Protein AF-A0A662JS48-F1 (afdb_monomer)

Foldseek 3Di:
DVVVVVQVLCVLLVHDDPDDDDLVVCVVVVLLVVLVVLLCPFPQWDDDLQWIWGQCVVVVDDDPLRTHTQADNVRHGDPLSSVLSVVLVVVVVDPAAEDEEEPVCVSSLVRSQVSCVRSPNPDRYDYDYAYDEAEVPDRQDPVVVRHDDSVNQLVVLLVVLLVVLCVVQVVPDDSVVSSVVSSLLSSQLVLLQRQLDWRHDYGHDDSCQSNDCVHLYRNVLLVLLLVLLVVCVVPPAPADADLVLVDDPLSVVLVVLLVCLVVLVVVCVVVVRLSSLSVSSNVNSVSSVVCVVPPPQVPHPDDRNNNSVNNSSVSSSVSSCVSCVVSSHHRDNHD

pLDDT: mean 92.93, std 8.17, range [47.28, 98.75]

Structure (mmCIF, N/CA/C/O backbone):
data_AF-A0A662JS48-F1
#
_entry.id   AF-A0A662JS48-F1
#
loop_
_atom_site.group_PDB
_atom_site.id
_atom_site.type_symbol
_atom_site.label_atom_id
_atom_site.label_alt_id
_atom_site.label_comp_id
_atom_site.label_asym_id
_atom_site.label_entity_id
_atom_site.label_seq_id
_atom_site.pdbx_PDB_ins_code
_atom_site.Cartn_x
_atom_site.Cartn_y
_atom_site.Cartn_z
_atom_site.occupancy
_atom_site.B_iso_or_equiv
_atom_site.auth_seq_id
_atom_site.auth_comp_id
_atom_site.auth_asym_id
_atom_site.auth_atom_id
_atom_site.pdbx_PDB_model_num
ATOM 1 N N . PRO A 1 1 ? -9.901 25.116 8.067 1.00 74.81 1 PRO A N 1
ATOM 2 C CA . PRO A 1 1 ? -8.433 25.320 7.977 1.00 74.81 1 PRO A CA 1
ATOM 3 C C . PRO A 1 1 ? -7.621 24.019 8.128 1.00 74.81 1 PRO A C 1
ATOM 5 O O . PRO A 1 1 ? -7.036 23.588 7.146 1.00 74.81 1 PRO A O 1
ATOM 8 N N . ALA A 1 2 ? -7.647 23.341 9.288 1.00 87.88 2 ALA A N 1
ATOM 9 C CA . ALA A 1 2 ? -6.795 22.163 9.541 1.00 87.88 2 ALA A CA 1
ATOM 10 C C . ALA A 1 2 ? -7.049 20.977 8.587 1.00 87.88 2 ALA A C 1
ATOM 12 O O . ALA A 1 2 ? -6.124 20.478 7.958 1.00 87.88 2 ALA A O 1
ATOM 13 N N . LEU A 1 3 ? -8.313 20.571 8.408 1.00 90.19 3 LEU A N 1
ATOM 14 C CA . LEU A 1 3 ? -8.665 19.476 7.492 1.00 90.19 3 LEU A CA 1
ATOM 15 C C . LEU A 1 3 ? -8.266 19.767 6.035 1.00 90.19 3 LEU A C 1
ATOM 17 O O . LEU A 1 3 ? -7.923 18.853 5.295 1.00 90.19 3 LEU A O 1
ATOM 21 N N . GLN A 1 4 ? -8.322 21.032 5.617 1.00 92.75 4 GLN A N 1
ATOM 22 C CA . GLN A 1 4 ? -7.940 21.426 4.263 1.00 92.75 4 GLN A CA 1
ATOM 23 C C . GLN A 1 4 ? -6.431 21.271 4.043 1.00 92.75 4 GLN A C 1
ATOM 25 O O . GLN A 1 4 ? -6.047 20.721 3.018 1.00 92.75 4 GLN A O 1
ATOM 30 N N . GLY A 1 5 ? -5.609 21.665 5.023 1.00 93.06 5 GLY A N 1
ATOM 31 C CA . GLY A 1 5 ? -4.163 21.425 4.989 1.00 93.06 5 GLY A CA 1
ATOM 32 C C . GLY A 1 5 ? -3.833 19.933 4.924 1.00 93.06 5 GLY A C 1
ATOM 33 O O . GLY A 1 5 ? -3.133 19.505 4.020 1.00 93.06 5 GLY A O 1
ATOM 34 N N . ILE A 1 6 ? -4.456 19.114 5.783 1.00 92.50 6 ILE A N 1
ATOM 35 C CA . ILE A 1 6 ? -4.273 17.649 5.765 1.00 92.50 6 ILE A CA 1
ATOM 36 C C . ILE A 1 6 ? -4.597 17.059 4.384 1.00 92.50 6 ILE A C 1
ATOM 38 O O . ILE A 1 6 ? -3.850 16.231 3.871 1.00 92.50 6 ILE A O 1
ATOM 42 N N . LYS A 1 7 ? -5.703 17.484 3.760 1.00 94.75 7 LYS A N 1
ATOM 43 C CA . LYS A 1 7 ? -6.072 17.030 2.411 1.00 94.75 7 LYS A CA 1
ATOM 44 C C . LYS A 1 7 ? -5.035 17.414 1.360 1.00 94.75 7 LYS A C 1
ATOM 46 O O . LYS A 1 7 ? -4.805 16.625 0.454 1.00 94.75 7 LYS A O 1
ATOM 51 N N . GLN A 1 8 ? -4.451 18.605 1.468 1.00 94.19 8 GLN A N 1
ATOM 52 C CA . GLN A 1 8 ? -3.428 19.072 0.541 1.00 94.19 8 GLN A CA 1
ATOM 53 C C . GLN A 1 8 ? -2.171 18.201 0.637 1.00 94.19 8 GLN A C 1
ATOM 55 O O . GLN A 1 8 ? -1.775 17.629 -0.373 1.00 94.19 8 GLN A O 1
ATOM 60 N N . SER A 1 9 ? -1.630 18.001 1.843 1.00 93.00 9 SER A N 1
ATOM 61 C CA . SER A 1 9 ? -0.453 17.147 2.066 1.00 93.00 9 SE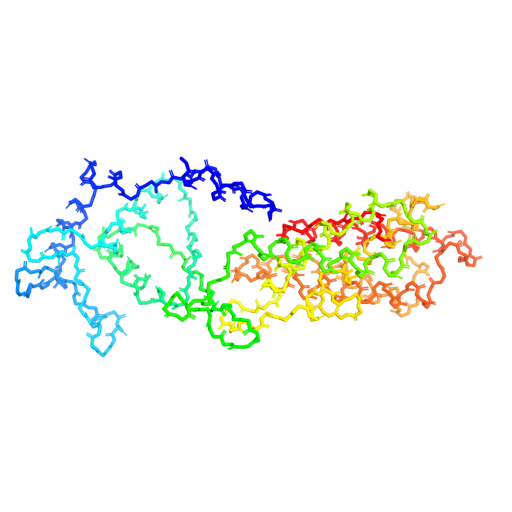R A CA 1
ATOM 62 C C . SER A 1 9 ? -0.679 15.705 1.597 1.00 93.00 9 SER A C 1
ATOM 64 O O . SER A 1 9 ? 0.191 15.087 0.991 1.00 93.00 9 SER A O 1
ATOM 66 N N . LEU A 1 10 ? -1.872 15.152 1.844 1.00 94.50 10 LEU A N 1
ATOM 67 C CA . LEU A 1 10 ? -2.224 13.793 1.420 1.00 94.50 10 LEU A CA 1
ATOM 68 C C . LEU A 1 10 ? -2.375 13.675 -0.102 1.00 94.50 10 LEU A C 1
ATOM 70 O O . LEU A 1 10 ? -1.938 12.679 -0.676 1.00 94.50 10 LEU A O 1
ATOM 74 N N . ALA A 1 11 ? -2.924 14.696 -0.764 1.00 94.50 11 ALA A N 1
ATOM 75 C CA . ALA A 1 11 ? -3.038 14.729 -2.219 1.00 94.50 11 ALA A CA 1
ATOM 76 C C . ALA A 1 11 ? -1.668 14.754 -2.915 1.00 94.50 11 ALA A C 1
ATOM 78 O O . ALA A 1 11 ? -1.531 14.182 -3.993 1.00 94.50 11 ALA A O 1
ATOM 79 N N . GLU A 1 12 ? -0.637 15.347 -2.302 1.00 92.38 12 GLU A N 1
ATOM 80 C CA . GLU A 1 12 ? 0.731 15.271 -2.839 1.00 92.38 12 GLU A CA 1
ATOM 81 C C . GLU A 1 12 ? 1.268 13.838 -2.891 1.00 92.38 12 GLU A C 1
ATOM 83 O O . GLU A 1 12 ? 2.065 13.507 -3.765 1.00 92.38 12 GLU A O 1
ATOM 88 N N . LEU A 1 13 ? 0.792 12.969 -1.999 1.00 93.38 13 LEU A N 1
ATOM 89 C CA . LEU A 1 13 ? 1.128 11.549 -1.964 1.00 93.38 13 LEU A CA 1
ATOM 90 C C . LEU A 1 13 ? 0.089 10.670 -2.669 1.00 93.38 13 LEU A C 1
ATOM 92 O O . LEU A 1 13 ? 0.079 9.466 -2.419 1.00 93.38 13 LEU A O 1
ATOM 96 N N . ASP A 1 14 ? -0.774 11.236 -3.519 1.00 92.94 14 ASP A N 1
ATOM 97 C CA . ASP A 1 14 ? -1.828 10.503 -4.241 1.00 92.94 14 ASP A CA 1
ATOM 98 C C . ASP A 1 14 ? -2.805 9.782 -3.286 1.00 92.94 14 ASP A C 1
ATOM 100 O O . ASP A 1 14 ? -3.206 8.634 -3.483 1.00 92.94 14 ASP A O 1
ATOM 104 N N . ILE A 1 15 ? -3.144 10.437 -2.167 1.00 94.56 15 ILE A N 1
ATOM 105 C CA . ILE A 1 15 ? -4.114 9.947 -1.182 1.00 94.56 15 ILE A CA 1
ATOM 106 C C . ILE A 1 15 ? -5.336 10.863 -1.186 1.00 94.56 15 ILE A C 1
ATOM 108 O O . ILE A 1 15 ? -5.282 12.021 -0.767 1.00 94.56 15 ILE A O 1
ATOM 112 N N . HIS A 1 16 ? -6.474 10.300 -1.587 1.00 94.62 16 HIS A N 1
ATOM 113 C CA . HIS A 1 16 ? -7.747 11.003 -1.678 1.00 94.62 16 HIS A CA 1
ATOM 114 C C . HIS A 1 16 ? -8.815 10.306 -0.835 1.00 94.62 16 HIS A C 1
ATOM 116 O O . HIS A 1 16 ? -8.884 9.081 -0.774 1.00 94.62 16 HIS A O 1
ATOM 122 N N . PHE A 1 17 ? -9.649 11.104 -0.170 1.00 94.88 17 PHE A N 1
ATOM 123 C CA . PHE A 1 17 ? -10.744 10.623 0.669 1.00 94.88 17 PHE A CA 1
ATOM 124 C C . PHE A 1 17 ? -12.069 11.154 0.138 1.00 94.88 17 PHE A C 1
ATOM 126 O O . PHE A 1 17 ? -12.241 12.372 0.031 1.00 94.88 17 PHE A O 1
ATOM 133 N N . ASP A 1 18 ? -13.027 10.258 -0.083 1.00 94.38 18 ASP A N 1
ATOM 134 C CA . ASP A 1 18 ? -14.378 10.624 -0.522 1.00 94.38 18 ASP A CA 1
ATOM 135 C C . ASP A 1 18 ? -15.185 11.290 0.595 1.00 94.38 18 ASP A C 1
ATOM 137 O O . ASP A 1 18 ? -15.994 12.190 0.362 1.00 94.38 18 ASP A O 1
ATOM 141 N N . ARG A 1 19 ? -14.972 10.853 1.844 1.00 92.94 19 ARG A N 1
ATOM 142 C CA . ARG A 1 19 ? -15.784 11.281 2.983 1.00 92.94 19 ARG A CA 1
ATOM 143 C C . ARG A 1 19 ? -14.982 11.390 4.271 1.00 92.94 19 ARG A C 1
ATOM 145 O O . ARG A 1 19 ? -14.213 10.505 4.625 1.00 92.94 19 ARG A O 1
ATOM 152 N N . PHE A 1 20 ? -15.262 12.456 5.018 1.00 92.88 20 PHE A N 1
ATOM 153 C CA . PHE A 1 20 ? -14.806 12.647 6.392 1.00 92.88 20 PHE A CA 1
ATOM 154 C C . PHE A 1 20 ? -16.023 12.599 7.306 1.00 92.88 20 PHE A C 1
ATOM 156 O O . PHE A 1 20 ? -16.936 13.413 7.164 1.00 92.88 20 PHE A O 1
ATOM 163 N N . VAL A 1 21 ? -16.052 11.627 8.215 1.00 93.19 21 VAL A N 1
ATOM 164 C CA . VAL A 1 21 ? -17.166 11.422 9.146 1.00 93.19 21 VAL A CA 1
ATOM 165 C C . VAL A 1 21 ? -16.702 11.839 10.540 1.00 93.19 21 VAL A C 1
ATOM 167 O O . VAL A 1 21 ? -15.871 11.149 11.126 1.00 93.19 21 VAL A O 1
ATOM 170 N N . PRO A 1 22 ? -17.169 12.981 11.069 1.00 92.50 22 PRO A N 1
ATOM 171 C CA . PRO A 1 22 ? -16.734 13.444 12.374 1.00 92.50 22 PRO A CA 1
ATOM 172 C C . PRO A 1 22 ? -17.406 12.630 13.478 1.00 92.50 22 PRO A C 1
ATOM 174 O O . PRO A 1 22 ? -18.624 12.488 13.508 1.00 92.50 22 PRO A O 1
ATOM 177 N N . GLU A 1 23 ? -16.619 12.200 14.456 1.00 91.00 23 GLU A N 1
ATOM 178 C CA . GLU A 1 23 ? -17.090 11.475 15.642 1.00 91.00 23 GLU A CA 1
ATOM 179 C C . GLU A 1 23 ? -18.230 12.206 16.378 1.00 91.00 23 GLU A C 1
ATOM 181 O O . GLU A 1 23 ? -19.194 11.595 16.838 1.00 91.00 23 GLU A O 1
ATOM 186 N N . SER A 1 24 ? -18.169 13.545 16.413 1.00 92.75 24 SER A N 1
ATOM 187 C CA . SER A 1 24 ? -19.198 14.397 17.028 1.00 92.75 24 SER A CA 1
ATOM 188 C C . SER A 1 24 ? -20.600 14.218 16.434 1.00 92.75 24 SER A C 1
ATOM 190 O O . SER A 1 24 ? -21.580 14.536 17.106 1.00 92.75 24 SER A O 1
ATOM 192 N N . GLN A 1 25 ? -20.718 13.701 15.206 1.00 95.19 25 GLN A N 1
ATOM 193 C CA . GLN A 1 25 ? -22.004 13.387 14.588 1.00 95.19 25 GLN A CA 1
ATOM 194 C C . GLN A 1 25 ? -22.781 12.366 15.429 1.00 95.19 25 GLN A C 1
ATOM 196 O O . GLN A 1 25 ? -23.940 12.611 15.748 1.00 95.19 25 GLN A O 1
ATOM 201 N N . PHE A 1 26 ? -22.121 11.283 15.853 1.00 96.06 26 PHE A N 1
ATOM 202 C CA . PHE A 1 26 ? -22.755 10.173 16.577 1.00 96.06 26 PHE A CA 1
ATOM 203 C C . PHE A 1 26 ? -23.142 10.534 18.013 1.00 96.06 26 PHE A C 1
ATOM 205 O O . PHE A 1 26 ? -24.036 9.929 18.608 1.00 96.06 26 PHE A O 1
ATOM 212 N N . VAL A 1 27 ? -22.458 11.528 18.582 1.00 94.12 27 VAL A N 1
ATOM 213 C CA . VAL A 1 27 ? -22.824 12.108 19.877 1.00 94.12 27 VAL A CA 1
ATOM 214 C C . VAL A 1 27 ? -24.071 12.982 19.717 1.00 94.12 27 VAL A C 1
ATOM 216 O O . VAL A 1 27 ? -25.019 12.848 20.482 1.00 94.12 27 VAL A O 1
ATOM 219 N N . LYS A 1 28 ? -24.105 13.851 18.698 1.00 94.94 28 LYS A N 1
ATOM 220 C CA . LYS A 1 28 ? -25.230 14.772 18.456 1.00 94.94 28 LYS A CA 1
ATOM 221 C C . LYS A 1 28 ? -26.523 14.050 18.079 1.00 94.94 28 LYS A C 1
ATOM 223 O O . LYS A 1 28 ? -27.591 14.460 18.523 1.00 94.94 28 LYS A O 1
ATOM 228 N N . ASP A 1 29 ? -26.433 12.993 17.274 1.00 96.31 29 ASP A N 1
ATOM 229 C CA . ASP A 1 29 ? -27.597 12.215 16.829 1.00 96.31 29 ASP A CA 1
ATOM 230 C C . ASP A 1 29 ? -28.027 11.113 17.819 1.00 96.31 29 ASP A C 1
ATOM 232 O O . ASP A 1 29 ? -28.975 10.369 17.550 1.00 96.31 29 ASP A O 1
ATOM 236 N N . LYS A 1 30 ? -27.354 11.028 18.977 1.00 96.31 30 LYS A N 1
ATOM 237 C CA . LYS A 1 30 ? -27.592 10.049 20.049 1.00 96.31 30 LYS A CA 1
ATOM 238 C C . LYS A 1 30 ? -27.392 8.587 19.633 1.00 96.31 30 LYS A C 1
ATOM 240 O O . LYS A 1 30 ? -27.859 7.677 20.320 1.00 96.31 30 LYS A O 1
ATOM 245 N N . SER A 1 31 ? -26.688 8.315 18.533 1.00 97.12 31 SER A N 1
ATOM 246 C CA . SER A 1 31 ? -26.327 6.943 18.151 1.00 97.12 31 SER A CA 1
ATOM 247 C C . SER A 1 31 ? -25.455 6.277 19.212 1.00 97.12 31 SER A C 1
ATOM 249 O O . SER A 1 31 ? -25.626 5.091 19.488 1.00 97.12 31 SER A O 1
ATOM 251 N N . VAL A 1 32 ? -24.562 7.038 19.851 1.00 96.88 32 VAL A N 1
ATOM 252 C CA . VAL A 1 32 ? -23.714 6.518 20.934 1.00 96.88 32 VAL A CA 1
ATOM 253 C C . VAL A 1 32 ? -24.548 6.154 22.164 1.00 96.88 32 VAL A C 1
ATOM 255 O O . VAL A 1 32 ? -24.303 5.114 22.768 1.00 96.88 32 VAL A O 1
ATOM 258 N N . ASP A 1 33 ? -25.582 6.929 22.495 1.00 96.38 33 ASP A N 1
ATOM 259 C CA . ASP A 1 33 ? -26.470 6.622 23.626 1.00 96.38 33 ASP A CA 1
ATOM 260 C C . ASP A 1 33 ? -27.187 5.281 23.412 1.00 96.38 33 ASP A C 1
ATOM 262 O O . ASP A 1 33 ? -27.280 4.460 24.322 1.00 96.38 33 ASP A O 1
ATOM 266 N N . LYS A 1 34 ? -27.625 5.003 22.177 1.00 96.81 34 LYS A N 1
ATOM 267 C CA . LYS A 1 34 ? -28.224 3.706 21.818 1.00 96.81 34 LYS A CA 1
ATOM 268 C C . LYS A 1 34 ? -27.241 2.551 21.996 1.00 96.81 34 LYS A C 1
ATOM 270 O O . LYS A 1 34 ? -27.645 1.490 22.462 1.00 96.81 34 LYS A O 1
ATOM 275 N N . VAL A 1 35 ? -25.966 2.756 21.655 1.00 97.62 35 VAL A N 1
ATOM 276 C CA . VAL A 1 35 ? -24.903 1.769 21.898 1.00 97.62 35 VAL A CA 1
ATOM 277 C C . VAL A 1 35 ? -24.722 1.527 23.394 1.00 97.62 35 VAL A C 1
ATOM 279 O O . VAL A 1 35 ? -24.676 0.376 23.813 1.00 97.62 35 VAL A O 1
ATOM 282 N N . VAL A 1 36 ? -24.667 2.586 24.205 1.00 97.56 36 VAL A N 1
ATOM 283 C CA . VAL A 1 36 ? -24.547 2.480 25.668 1.00 97.56 36 VAL A CA 1
ATOM 284 C C . VAL A 1 36 ? -25.703 1.667 26.252 1.00 97.56 36 VAL A C 1
ATOM 286 O O . VAL A 1 36 ? -25.468 0.736 27.019 1.00 97.56 36 VAL A O 1
ATOM 289 N N . GLU A 1 37 ? -26.944 1.973 25.870 1.00 97.56 37 GLU A N 1
ATOM 290 C CA . GLU A 1 37 ? -28.123 1.253 26.364 1.00 97.56 37 GLU A CA 1
ATOM 291 C C . GLU A 1 37 ? -28.196 -0.195 25.868 1.00 97.56 37 GLU A C 1
ATOM 293 O O . GLU A 1 37 ? -28.660 -1.068 26.599 1.00 97.56 37 GLU A O 1
ATOM 298 N N . ALA A 1 38 ? -27.727 -0.477 24.651 1.00 97.81 38 ALA A N 1
ATOM 299 C CA . ALA A 1 38 ? -27.623 -1.844 24.148 1.00 97.81 38 ALA A CA 1
ATOM 300 C C . ALA A 1 38 ? -26.564 -2.643 24.920 1.00 97.81 38 ALA A C 1
ATOM 302 O O . ALA A 1 38 ? -26.843 -3.753 25.367 1.00 97.81 38 ALA A O 1
ATOM 303 N N . LEU A 1 39 ? -25.383 -2.056 25.144 1.00 97.62 39 LEU A N 1
ATOM 304 C CA . LEU A 1 39 ? -24.308 -2.692 25.899 1.00 97.62 39 LEU A CA 1
ATOM 305 C C . LEU A 1 39 ? -24.734 -2.986 27.335 1.00 97.62 39 LEU A C 1
ATOM 307 O O . LEU A 1 39 ? -24.544 -4.114 27.770 1.00 97.62 39 LEU A O 1
ATOM 311 N N . LYS A 1 40 ? -25.400 -2.048 28.027 1.00 97.06 40 LYS A N 1
ATOM 312 C CA . LYS A 1 40 ? -25.889 -2.244 29.407 1.00 97.06 40 LYS A CA 1
ATOM 313 C C . LYS A 1 40 ? -26.812 -3.452 29.593 1.00 97.06 40 LYS A C 1
ATOM 315 O O . LYS A 1 40 ? -26.946 -3.937 30.711 1.00 97.06 40 LYS A O 1
ATOM 320 N N . LYS A 1 41 ? -27.481 -3.904 28.529 1.00 97.31 41 LYS A N 1
ATOM 321 C CA . LYS A 1 41 ? -28.399 -5.055 28.556 1.00 97.31 41 LYS A CA 1
ATOM 322 C C . LYS A 1 41 ? -27.688 -6.396 28.386 1.00 97.31 41 LYS A C 1
ATOM 324 O O . LYS A 1 41 ? -28.333 -7.434 28.485 1.00 97.31 41 LYS A O 1
ATOM 329 N N . THR A 1 42 ? -26.391 -6.388 28.095 1.00 96.88 42 THR A N 1
ATOM 330 C CA . THR A 1 42 ? -25.601 -7.609 27.927 1.00 96.88 42 THR A CA 1
ATOM 331 C C . THR A 1 42 ? -25.263 -8.213 29.289 1.00 96.88 42 THR A C 1
ATOM 333 O O . THR A 1 42 ? -24.998 -7.489 30.250 1.00 96.88 42 THR A O 1
ATOM 336 N N . GLU A 1 43 ? -25.204 -9.542 29.366 1.00 96.69 43 GLU A N 1
ATOM 337 C CA . GLU A 1 43 ? -24.837 -10.269 30.593 1.00 96.69 43 GLU A CA 1
ATOM 338 C C . GLU A 1 43 ? -23.396 -10.000 31.063 1.00 96.69 43 GLU A C 1
ATOM 340 O O . GLU A 1 43 ? -23.058 -10.228 32.220 1.00 96.69 43 GLU A O 1
ATOM 345 N N . TYR A 1 44 ? -22.553 -9.464 30.177 1.00 97.00 44 TYR A N 1
ATOM 346 C CA . TYR A 1 44 ? -21.150 -9.142 30.442 1.00 97.00 44 TYR A CA 1
ATOM 347 C C . TYR A 1 44 ? -20.951 -7.749 31.046 1.00 97.00 44 TYR A C 1
ATOM 349 O O . TYR A 1 44 ? -19.814 -7.310 31.225 1.00 97.00 44 TYR A O 1
ATOM 357 N N . THR A 1 45 ? -22.032 -7.018 31.320 1.00 97.44 45 THR A N 1
ATOM 358 C CA . THR A 1 45 ? -21.945 -5.652 31.834 1.00 97.44 45 THR A CA 1
ATOM 359 C C . THR A 1 45 ? -21.696 -5.631 33.334 1.00 97.44 45 THR A C 1
ATOM 361 O O . THR A 1 45 ? -22.425 -6.236 34.114 1.00 97.44 45 THR A O 1
ATOM 364 N N . GLY A 1 46 ? -20.718 -4.828 33.745 1.00 96.62 46 GLY A N 1
ATOM 365 C CA . GLY A 1 46 ? -20.491 -4.454 35.133 1.00 96.62 46 GLY A CA 1
ATOM 366 C C . GLY A 1 46 ? -20.483 -2.939 35.329 1.00 96.62 46 GLY A C 1
ATOM 367 O O . GLY A 1 46 ? -20.472 -2.152 34.377 1.00 96.62 46 GLY A O 1
ATOM 368 N N . LYS A 1 47 ? -20.470 -2.524 36.596 1.00 96.69 47 LYS A N 1
ATOM 369 C CA . LYS A 1 47 ? -20.332 -1.124 37.001 1.00 96.69 47 LYS A CA 1
ATOM 370 C C . LYS A 1 47 ? -19.278 -0.999 38.095 1.00 96.69 47 LYS A C 1
ATOM 372 O O . LYS A 1 47 ? -19.261 -1.805 39.020 1.00 96.69 47 LYS A O 1
ATOM 377 N N . GLU A 1 48 ? -18.417 0.003 37.984 1.00 96.44 48 GLU A N 1
ATOM 378 C CA . GLU A 1 48 ? -17.351 0.311 38.942 1.00 96.44 48 GLU A CA 1
ATOM 379 C C . GLU A 1 48 ? -17.188 1.827 39.035 1.00 96.44 48 GLU A C 1
ATOM 381 O O . GLU A 1 48 ? -17.145 2.499 38.008 1.00 96.44 48 GLU A O 1
ATOM 386 N N . ASP A 1 49 ? -17.186 2.375 40.252 1.00 93.94 49 ASP A N 1
ATOM 387 C CA . ASP A 1 49 ? -17.028 3.815 40.518 1.00 93.94 49 ASP A CA 1
ATOM 388 C C . ASP A 1 49 ? -17.937 4.729 39.673 1.00 93.94 49 ASP A C 1
ATOM 390 O O . ASP A 1 49 ? -17.560 5.808 39.220 1.00 93.94 49 ASP A O 1
ATOM 394 N N . GLY A 1 50 ? -19.171 4.281 39.420 1.00 93.00 50 GLY A N 1
ATOM 395 C CA . GLY A 1 50 ? -20.141 5.015 38.602 1.00 93.00 50 GLY A CA 1
ATOM 396 C C . GLY A 1 50 ? -20.032 4.764 37.093 1.00 93.00 50 GLY A C 1
ATOM 397 O O . GLY A 1 50 ? -21.007 5.014 36.386 1.00 93.00 50 GLY A O 1
ATOM 398 N N . ALA A 1 51 ? -18.918 4.213 36.612 1.00 96.69 51 ALA A N 1
ATOM 399 C CA . ALA A 1 51 ? -18.648 3.923 35.209 1.00 96.69 51 ALA A CA 1
ATOM 400 C C . ALA A 1 51 ? -19.086 2.501 34.816 1.00 96.69 51 ALA A C 1
ATOM 402 O O . ALA A 1 51 ? -18.870 1.534 35.548 1.00 96.69 51 ALA A O 1
ATOM 403 N N . TRP A 1 52 ? -19.691 2.363 33.637 1.00 97.31 52 TRP A N 1
ATOM 404 C CA . TRP A 1 52 ? -20.083 1.066 33.077 1.00 97.31 52 TRP A CA 1
ATOM 405 C C . TRP A 1 52 ? -18.976 0.460 32.219 1.00 97.31 52 TRP A C 1
ATOM 407 O O . TRP A 1 52 ? -18.339 1.168 31.430 1.00 97.31 52 TRP A O 1
ATOM 417 N N . TYR A 1 53 ? -18.796 -0.854 32.337 1.00 97.31 53 TYR A N 1
ATOM 418 C CA . TYR A 1 53 ? -17.827 -1.618 31.560 1.00 97.31 53 TYR A CA 1
ATOM 419 C C . TYR A 1 53 ? -18.386 -2.953 31.065 1.00 97.31 53 TYR A C 1
ATOM 421 O O . TYR A 1 53 ? -19.340 -3.481 31.629 1.00 97.31 53 TYR A O 1
ATOM 429 N N . ILE A 1 54 ? -17.764 -3.504 30.023 1.00 97.69 54 ILE A N 1
ATOM 430 C CA . ILE A 1 54 ? -17.935 -4.897 29.590 1.00 97.69 54 ILE A CA 1
ATOM 431 C C . ILE A 1 54 ? -16.764 -5.728 30.123 1.00 97.69 54 ILE A C 1
ATOM 433 O O . ILE A 1 54 ? -15.606 -5.334 29.946 1.00 97.69 54 ILE A O 1
ATOM 437 N N . ASP A 1 55 ? -17.050 -6.860 30.771 1.00 96.75 55 ASP A N 1
ATOM 438 C CA . ASP A 1 55 ? -16.036 -7.857 31.120 1.00 96.75 55 ASP A CA 1
ATOM 439 C C . ASP A 1 55 ? -15.614 -8.631 29.867 1.00 96.75 55 ASP A C 1
ATOM 441 O O . ASP A 1 55 ? -16.393 -9.346 29.238 1.00 96.75 55 ASP A O 1
ATOM 445 N N . LEU A 1 56 ? -14.349 -8.467 29.496 1.00 96.00 56 LEU A N 1
ATOM 446 C CA . LEU A 1 56 ? -13.749 -9.063 28.315 1.00 96.00 56 LEU A CA 1
ATOM 447 C C . LEU A 1 56 ? -13.096 -10.424 28.594 1.00 96.00 56 LEU A C 1
ATOM 449 O O . LEU A 1 56 ? -12.668 -11.082 27.641 1.00 96.00 56 LEU A O 1
ATOM 453 N N . LYS A 1 57 ? -12.992 -10.862 29.860 1.00 94.50 57 LYS A N 1
ATOM 454 C CA . LYS A 1 57 ? -12.384 -12.163 30.207 1.00 94.50 57 LYS A CA 1
ATOM 455 C C . LYS A 1 57 ? -12.994 -13.335 29.434 1.00 94.50 57 LYS A C 1
ATOM 457 O O . LYS A 1 57 ? -12.214 -14.138 28.916 1.00 94.50 57 LYS A O 1
ATOM 462 N N . PRO A 1 58 ? -14.331 -13.434 29.273 1.00 95.00 58 PRO A N 1
ATOM 463 C CA . PRO A 1 58 ? -14.943 -14.532 28.519 1.00 95.00 58 PRO A CA 1
ATOM 464 C C . PRO A 1 58 ? -14.536 -14.569 27.039 1.00 95.00 58 PRO A C 1
ATOM 466 O O . PRO A 1 58 ? -14.661 -15.601 26.390 1.00 95.00 58 PRO A O 1
ATOM 469 N N . PHE A 1 59 ? -14.004 -13.464 26.507 1.00 94.38 59 PHE A N 1
ATOM 470 C CA . PHE A 1 59 ? -13.597 -13.312 25.107 1.00 94.38 59 PHE A CA 1
ATOM 471 C C . PHE A 1 59 ? -12.085 -13.479 24.898 1.00 94.38 59 PHE A C 1
ATOM 473 O O . PHE A 1 59 ? -11.553 -13.094 23.855 1.00 94.38 59 PHE A O 1
ATOM 480 N N . GLY A 1 60 ? -11.379 -14.033 25.890 1.00 90.88 60 GLY A N 1
ATOM 481 C CA . GLY A 1 60 ? -9.946 -14.321 25.808 1.00 90.88 60 GLY A CA 1
ATOM 482 C C . GLY A 1 60 ? -9.037 -13.112 26.037 1.00 90.88 60 GLY A C 1
ATOM 483 O O . GLY A 1 60 ? -7.828 -13.217 25.834 1.00 90.88 60 GLY A O 1
ATOM 484 N N . VAL A 1 61 ? -9.579 -11.970 26.477 1.00 90.25 61 VAL A N 1
ATOM 485 C CA . VAL A 1 61 ? -8.758 -10.840 26.930 1.00 90.25 61 VAL A CA 1
ATOM 486 C C . VAL A 1 61 ? -8.283 -11.126 28.351 1.00 90.25 61 VAL A C 1
ATOM 488 O O . VAL A 1 61 ? -9.077 -11.450 29.230 1.00 90.25 61 VAL A O 1
ATOM 491 N N . SER A 1 62 ? -6.980 -11.011 28.590 1.00 87.31 62 SER A N 1
ATOM 492 C CA . SER A 1 62 ? -6.355 -11.336 29.875 1.00 87.31 62 SER A CA 1
ATOM 493 C C . SER A 1 62 ? -5.551 -10.159 30.443 1.00 87.31 62 SER A C 1
ATOM 495 O O . SER A 1 62 ? -5.364 -9.123 29.803 1.00 87.31 62 SER A O 1
ATOM 497 N N . GLY A 1 63 ? -5.102 -10.294 31.693 1.00 83.81 63 GLY A N 1
ATOM 498 C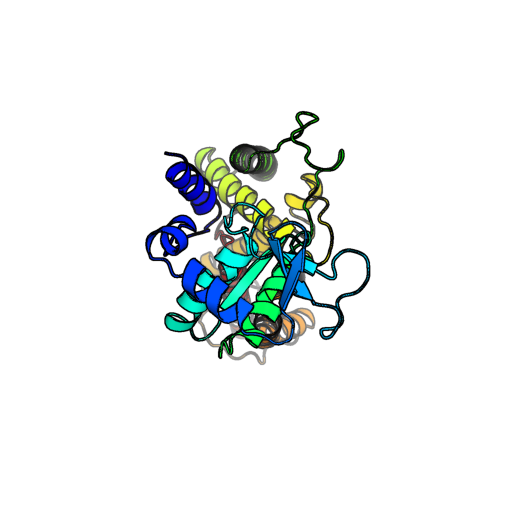 CA . GLY A 1 63 ? -4.321 -9.268 32.385 1.00 83.81 63 GLY A CA 1
ATOM 499 C C . GLY A 1 63 ? -5.164 -8.114 32.941 1.00 83.81 63 GLY A C 1
ATOM 500 O O . GLY A 1 63 ? -6.311 -8.291 33.353 1.00 83.81 63 GLY A O 1
ATOM 501 N N . ARG A 1 64 ? -4.567 -6.916 33.002 1.00 79.69 64 ARG A N 1
ATOM 502 C CA . ARG A 1 64 ? -5.179 -5.729 33.634 1.00 79.69 64 ARG A CA 1
ATOM 503 C C . ARG A 1 64 ? -6.266 -5.063 32.782 1.00 79.69 64 ARG A C 1
ATOM 505 O O . ARG A 1 64 ? -7.082 -4.330 33.321 1.00 79.69 64 ARG A O 1
ATOM 512 N N . ASN A 1 65 ? -6.323 -5.366 31.487 1.00 84.19 65 ASN A N 1
ATOM 513 C CA . ASN A 1 65 ? -7.203 -4.699 30.519 1.00 84.19 65 ASN A CA 1
ATOM 514 C C . ASN A 1 65 ? -8.483 -5.494 30.228 1.00 84.19 65 ASN A C 1
ATOM 516 O O . ASN A 1 65 ? -9.013 -5.475 29.121 1.00 84.19 65 ASN A O 1
ATOM 520 N N . THR A 1 66 ? -8.961 -6.227 31.229 1.00 90.69 66 THR A N 1
ATOM 521 C CA . THR A 1 66 ? -10.143 -7.088 31.114 1.00 90.69 66 THR A CA 1
ATOM 522 C C . THR A 1 66 ? -11.455 -6.319 31.169 1.00 90.69 66 THR A C 1
ATOM 524 O O . THR A 1 66 ? -12.476 -6.858 30.772 1.00 90.69 66 THR A O 1
ATOM 527 N N . LYS A 1 67 ? -11.448 -5.060 31.615 1.00 94.69 67 LYS A N 1
ATOM 528 C CA . LYS A 1 67 ? -12.640 -4.209 31.664 1.00 94.69 67 LYS A CA 1
ATOM 529 C C . LYS A 1 67 ? -12.599 -3.187 30.537 1.00 94.69 67 LYS A C 1
ATOM 531 O O . LYS A 1 67 ? -11.744 -2.302 30.533 1.00 94.69 67 LYS A O 1
ATOM 536 N N . PHE A 1 68 ? -13.536 -3.284 29.599 1.00 95.50 68 PHE A N 1
ATOM 537 C CA . PHE A 1 68 ? -13.769 -2.236 28.611 1.00 95.50 68 PHE A CA 1
ATOM 538 C C . PHE A 1 68 ? -14.782 -1.231 29.153 1.00 95.50 68 PHE A C 1
ATOM 540 O O . PHE A 1 68 ? -15.988 -1.447 29.045 1.00 95.50 68 PHE A O 1
ATOM 547 N N . PHE A 1 69 ? -14.304 -0.135 29.740 1.00 96.12 69 PHE A N 1
ATOM 548 C CA . PHE A 1 69 ? -15.175 0.963 30.154 1.00 96.12 69 PHE A CA 1
ATOM 549 C C . PHE A 1 69 ? -15.740 1.681 28.929 1.00 96.12 69 PHE A C 1
ATOM 551 O O . PHE A 1 69 ? -14.985 2.181 28.095 1.00 96.12 69 PHE A O 1
ATOM 558 N N . PHE A 1 70 ? -17.069 1.755 28.839 1.00 95.94 70 PHE A N 1
ATOM 559 C CA . PHE A 1 70 ? -17.775 2.425 27.742 1.00 95.94 70 PHE A CA 1
ATOM 560 C C . PHE A 1 70 ? -18.502 3.707 28.178 1.00 95.94 70 PHE A C 1
ATOM 562 O O . PHE A 1 70 ? -19.061 4.434 27.358 1.00 95.94 70 PHE A O 1
ATOM 569 N N . THR A 1 71 ? -18.455 4.028 29.471 1.00 96.50 71 THR A N 1
ATOM 570 C CA . THR A 1 71 ? -18.851 5.329 30.027 1.00 96.50 71 THR A CA 1
ATOM 571 C C . THR A 1 71 ? -17.869 5.743 31.120 1.00 96.50 71 THR A C 1
ATOM 573 O O . THR A 1 71 ? -17.180 4.898 31.689 1.00 96.50 71 THR A O 1
ATOM 576 N N . ARG A 1 72 ? -17.795 7.041 31.409 1.00 94.88 72 ARG A N 1
ATOM 577 C CA . ARG A 1 72 ? -17.159 7.597 32.607 1.00 94.88 72 ARG A CA 1
ATOM 578 C C . ARG A 1 72 ? -18.168 7.681 33.755 1.00 94.88 72 ARG A C 1
ATOM 580 O O . ARG A 1 72 ? -19.366 7.494 33.550 1.00 94.88 72 ARG A O 1
ATOM 587 N N . SER A 1 73 ? -17.686 7.998 34.956 1.00 93.56 73 SER A N 1
ATOM 588 C CA . SER A 1 73 ? -18.521 8.177 36.153 1.00 93.56 73 SER A CA 1
ATOM 589 C C . SER A 1 73 ? -19.574 9.283 36.003 1.00 93.56 73 SER A C 1
ATOM 591 O O . SER A 1 73 ? -20.662 9.168 36.559 1.00 93.56 73 SER A O 1
ATOM 593 N N . ASP A 1 74 ? -19.285 10.311 35.201 1.00 92.12 74 ASP A N 1
ATOM 594 C CA . ASP A 1 74 ? -20.207 11.399 34.843 1.00 92.12 74 ASP A CA 1
ATOM 595 C C . ASP A 1 74 ? -21.202 11.033 33.720 1.00 92.12 74 ASP A C 1
ATOM 597 O O . ASP A 1 74 ? -22.004 11.864 33.298 1.00 92.12 74 ASP A O 1
ATOM 601 N N . GLY A 1 75 ? -21.156 9.794 33.217 1.00 88.19 75 GLY A N 1
ATOM 602 C CA . GLY A 1 75 ? -21.999 9.303 32.129 1.00 88.19 75 GLY A CA 1
ATOM 603 C C . GLY A 1 75 ? -21.492 9.634 30.722 1.00 88.19 75 GLY A C 1
ATOM 604 O O . GLY A 1 75 ? -22.069 9.150 29.749 1.00 88.19 75 GLY A O 1
ATOM 605 N N . THR A 1 76 ? -20.405 10.399 30.574 1.00 92.50 76 THR A N 1
ATOM 606 C CA . THR A 1 76 ? -19.838 10.704 29.252 1.00 92.50 76 THR A CA 1
ATOM 607 C C . THR A 1 76 ? -19.199 9.471 28.612 1.00 92.50 76 THR A C 1
ATOM 609 O O . THR A 1 76 ? -18.669 8.587 29.283 1.00 92.50 76 THR A O 1
ATOM 612 N N . THR A 1 77 ? -19.237 9.395 27.283 1.00 93.44 77 THR A N 1
ATOM 613 C CA . THR A 1 77 ? -18.764 8.226 26.523 1.00 93.44 77 THR A CA 1
ATOM 614 C C . THR A 1 77 ? -17.281 8.329 26.176 1.00 93.44 77 THR A C 1
ATOM 616 O O . THR A 1 77 ? -16.755 9.430 25.963 1.00 93.44 77 THR A O 1
ATOM 619 N N . LEU A 1 78 ? -16.610 7.176 26.099 1.00 92.88 78 LEU A N 1
ATOM 620 C CA . LEU A 1 78 ? -15.215 7.061 25.666 1.00 92.88 78 LEU A CA 1
ATOM 621 C C . LEU A 1 78 ? -15.116 6.901 24.140 1.00 92.88 78 LEU A C 1
ATOM 623 O O . LEU A 1 78 ? -16.098 6.570 23.477 1.00 92.88 78 LEU A O 1
ATOM 627 N N . TYR A 1 79 ? -13.918 7.117 23.587 1.00 90.88 79 TYR A N 1
ATOM 628 C CA . TYR A 1 79 ? -13.656 7.042 22.143 1.00 90.88 79 TYR A CA 1
ATOM 629 C C . TYR A 1 79 ? -14.069 5.698 21.535 1.00 90.88 79 TYR A C 1
ATOM 631 O O . TYR A 1 79 ? -14.877 5.673 20.614 1.00 90.88 79 TYR A O 1
ATOM 639 N N . ALA A 1 80 ? -13.643 4.583 22.131 1.00 89.81 80 ALA A N 1
ATOM 640 C CA . ALA A 1 80 ? -13.998 3.253 21.639 1.00 89.81 80 ALA A CA 1
ATOM 641 C C . ALA A 1 80 ? -15.522 2.994 21.637 1.00 89.81 80 ALA A C 1
ATOM 643 O O . ALA A 1 80 ? -16.034 2.296 20.768 1.00 89.81 80 ALA A O 1
ATOM 644 N N . THR A 1 81 ? -16.297 3.599 22.545 1.00 94.31 81 THR A N 1
ATOM 645 C CA . THR A 1 81 ? -17.772 3.526 22.506 1.00 94.31 81 THR A CA 1
ATOM 646 C C . THR A 1 81 ? -18.343 4.253 21.293 1.00 94.31 81 THR A C 1
ATOM 648 O O . THR A 1 81 ? -19.311 3.803 20.680 1.00 94.31 81 THR A O 1
ATOM 651 N N . ARG A 1 82 ? -17.742 5.387 20.934 1.00 96.06 82 ARG A N 1
ATOM 652 C CA . ARG A 1 82 ? -18.136 6.178 19.767 1.00 96.06 82 ARG A CA 1
ATOM 653 C C . ARG A 1 82 ? -17.725 5.480 18.473 1.00 96.06 82 ARG A C 1
ATOM 655 O O . ARG A 1 82 ? -18.496 5.507 17.515 1.00 96.06 82 ARG A O 1
ATOM 662 N N . ASP A 1 83 ? -16.610 4.751 18.484 1.00 96.12 83 ASP A N 1
ATOM 663 C CA . ASP A 1 83 ? -16.221 3.869 17.384 1.00 96.12 83 ASP A CA 1
ATOM 664 C C . ASP A 1 83 ? -17.255 2.765 17.151 1.00 96.12 83 ASP A C 1
ATOM 666 O O . ASP A 1 83 ? -17.597 2.498 16.003 1.00 96.12 83 ASP A O 1
ATOM 670 N N . VAL A 1 84 ? -17.827 2.150 18.192 1.00 97.50 84 VAL A N 1
ATOM 671 C CA . VAL A 1 84 ? -18.907 1.157 18.009 1.00 97.50 84 VAL A CA 1
ATOM 672 C C . VAL A 1 84 ? -20.093 1.772 17.252 1.00 97.50 84 VAL A C 1
ATOM 674 O O . VAL A 1 84 ? -20.570 1.189 16.278 1.00 97.50 84 VAL A O 1
ATOM 677 N N . ALA A 1 85 ? -20.526 2.982 17.625 1.00 97.19 85 ALA A N 1
ATOM 678 C CA . ALA A 1 85 ? -21.599 3.687 16.916 1.00 97.19 85 ALA A CA 1
ATOM 679 C C . ALA A 1 85 ? -21.225 3.999 15.455 1.00 97.19 85 ALA A C 1
ATOM 681 O O . ALA A 1 85 ? -22.036 3.790 14.548 1.00 97.19 85 ALA A O 1
ATOM 682 N N . TYR A 1 86 ? -19.987 4.441 15.217 1.00 96.69 86 TYR A N 1
ATOM 683 C CA . TYR A 1 86 ? -19.470 4.686 13.874 1.00 96.69 86 TYR A CA 1
ATOM 684 C C . TYR A 1 86 ? -19.496 3.423 13.004 1.00 96.69 86 TYR A C 1
ATOM 686 O O . TYR A 1 86 ? -19.929 3.484 11.855 1.00 96.69 86 TYR A O 1
ATOM 694 N N . HIS A 1 87 ? -19.100 2.267 13.540 1.00 96.94 87 HIS A N 1
ATOM 695 C CA . HIS A 1 87 ? -19.086 1.011 12.789 1.00 96.94 87 HIS A CA 1
ATOM 696 C C . HIS A 1 87 ? -20.488 0.480 12.491 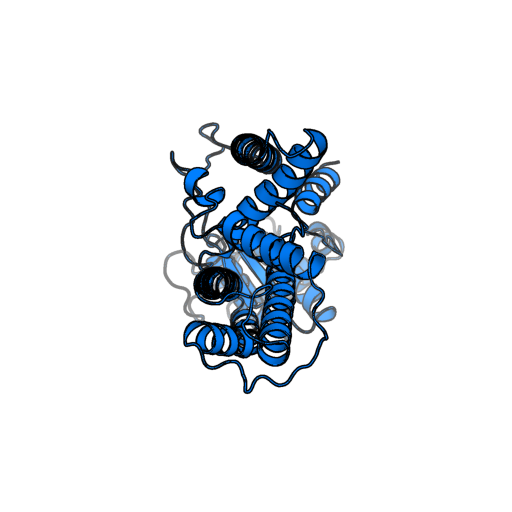1.00 96.94 87 HIS A C 1
ATOM 698 O O . HIS A 1 87 ? -20.720 0.020 11.375 1.00 96.94 87 HIS A O 1
ATOM 704 N N . LEU A 1 88 ? -21.442 0.620 13.419 1.00 96.38 88 LEU A N 1
ATOM 705 C CA . LEU A 1 88 ? -22.853 0.316 13.144 1.00 96.38 88 LEU A CA 1
ATOM 706 C C . LEU A 1 88 ? -23.418 1.187 12.019 1.00 96.38 88 LEU A C 1
ATOM 708 O O . LEU A 1 88 ? -24.209 0.722 11.202 1.00 96.38 88 LEU A O 1
ATOM 712 N N . TRP A 1 89 ? -23.029 2.462 11.973 1.00 95.69 89 TRP A N 1
ATOM 713 C CA . TRP A 1 89 ? -23.394 3.341 10.870 1.00 95.69 89 TRP A CA 1
ATOM 714 C C . TRP A 1 89 ? -22.696 2.918 9.569 1.00 95.69 89 TRP A C 1
ATOM 716 O O . TRP A 1 89 ? -23.361 2.790 8.544 1.00 95.69 89 TRP A O 1
ATOM 726 N N . LYS A 1 90 ? -21.387 2.640 9.603 1.00 94.31 90 LYS A N 1
ATOM 727 C CA . LYS A 1 90 ? -20.581 2.247 8.434 1.00 94.31 90 LYS A CA 1
ATOM 728 C C . LYS A 1 90 ? -21.086 0.947 7.800 1.00 94.31 90 LYS A C 1
ATOM 730 O O . LYS A 1 90 ? -21.178 0.883 6.581 1.00 94.31 90 LYS A O 1
ATOM 735 N N . ALA A 1 91 ? -21.500 -0.029 8.609 1.00 95.12 91 ALA A N 1
ATOM 736 C CA . ALA A 1 91 ? -22.083 -1.297 8.158 1.00 95.12 91 ALA A CA 1
ATOM 737 C C . ALA A 1 91 ? -23.384 -1.130 7.353 1.00 95.12 91 ALA A C 1
ATOM 739 O O . ALA A 1 91 ? -23.710 -1.970 6.530 1.00 95.12 91 ALA A O 1
ATOM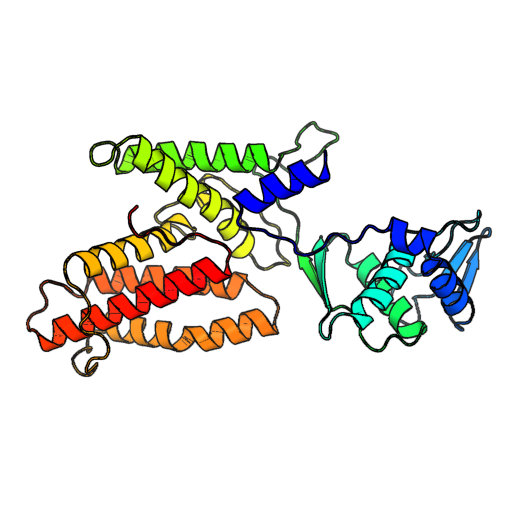 740 N N . LYS A 1 92 ? -24.113 -0.020 7.530 1.00 94.38 92 LYS A N 1
ATOM 741 C CA . LYS A 1 92 ? -25.302 0.294 6.714 1.00 94.38 92 LYS A CA 1
ATOM 742 C C . LYS A 1 92 ? -24.965 0.891 5.346 1.00 94.38 92 LYS A C 1
ATOM 744 O O . LYS A 1 92 ? -25.870 1.137 4.558 1.00 94.38 92 LYS A O 1
ATOM 749 N N . HIS A 1 93 ? -23.692 1.191 5.096 1.00 92.81 93 HIS A N 1
ATOM 750 C CA . HIS A 1 93 ? -23.224 1.895 3.901 1.00 92.81 93 HIS A CA 1
ATOM 751 C C . HIS A 1 93 ? -22.103 1.140 3.170 1.00 92.81 93 HIS A C 1
ATOM 753 O O . HIS A 1 93 ? -21.531 1.690 2.230 1.00 92.81 93 HIS A O 1
ATOM 759 N N . ALA A 1 94 ? -21.743 -0.069 3.612 1.00 92.88 94 ALA A N 1
ATOM 760 C CA . ALA A 1 94 ? -20.669 -0.858 3.022 1.00 92.88 94 ALA A CA 1
ATOM 761 C C . ALA A 1 94 ? -20.815 -2.348 3.356 1.00 92.88 94 ALA A C 1
ATOM 763 O O . ALA A 1 94 ? -21.107 -2.694 4.498 1.00 92.88 94 ALA A O 1
ATOM 764 N N . ASP A 1 95 ? -20.499 -3.207 2.385 1.00 92.31 95 ASP A N 1
ATOM 765 C CA . ASP A 1 95 ? -20.456 -4.666 2.561 1.00 92.31 95 ASP A CA 1
ATOM 766 C C . ASP A 1 95 ? -19.153 -5.140 3.226 1.00 92.31 95 ASP A C 1
ATOM 768 O O . ASP A 1 95 ? -19.101 -6.179 3.881 1.00 92.31 95 ASP A O 1
ATOM 772 N N . ILE A 1 96 ? -18.068 -4.377 3.050 1.00 92.81 96 ILE A N 1
ATOM 773 C CA . ILE A 1 96 ? -16.732 -4.704 3.557 1.00 92.81 96 ILE A CA 1
ATOM 774 C C . ILE A 1 96 ? -16.207 -3.533 4.379 1.00 92.81 96 ILE A C 1
ATOM 776 O O . ILE A 1 96 ? -16.101 -2.402 3.902 1.00 92.81 96 ILE A O 1
ATOM 780 N N . LEU A 1 97 ? -15.825 -3.816 5.623 1.00 95.69 97 LEU A N 1
ATOM 781 C CA . LEU A 1 97 ? -15.258 -2.835 6.539 1.00 95.69 97 LEU A CA 1
ATOM 782 C C . LEU A 1 97 ? -13.802 -3.202 6.828 1.00 95.69 97 LEU A C 1
ATOM 784 O O . LEU A 1 97 ? -13.531 -4.203 7.485 1.00 95.69 97 LEU A O 1
ATOM 788 N N . ILE A 1 98 ? -12.867 -2.369 6.371 1.00 95.38 98 ILE A N 1
ATOM 789 C CA . ILE A 1 98 ? -11.447 -2.456 6.730 1.00 95.38 98 ILE A CA 1
ATOM 790 C C . ILE A 1 98 ? -11.074 -1.214 7.537 1.00 95.38 98 ILE A C 1
ATOM 792 O O . ILE A 1 98 ? -11.411 -0.090 7.149 1.00 95.38 98 ILE A O 1
ATOM 796 N N . ASN A 1 99 ? -10.380 -1.429 8.651 1.00 95.94 99 ASN A N 1
ATOM 797 C CA . ASN A 1 99 ? -9.803 -0.371 9.471 1.00 95.94 99 ASN A CA 1
ATOM 798 C C . ASN A 1 99 ? -8.285 -0.468 9.411 1.00 95.94 99 ASN A C 1
ATOM 800 O O . ASN A 1 99 ? -7.723 -1.478 9.822 1.00 95.94 99 ASN A O 1
ATOM 804 N N . VAL A 1 100 ? -7.634 0.584 8.925 1.00 95.69 100 VAL A N 1
ATOM 805 C CA . VAL A 1 100 ? -6.174 0.701 8.924 1.00 95.69 100 VAL A CA 1
ATOM 806 C C . VAL A 1 100 ? -5.770 1.497 10.160 1.00 95.69 100 VAL A C 1
ATOM 808 O O . VAL A 1 100 ? -6.134 2.665 10.273 1.00 95.69 100 VAL A O 1
ATOM 811 N N . LEU A 1 101 ? -5.081 0.852 11.100 1.00 95.38 101 LEU A N 1
ATOM 812 C CA . LEU A 1 101 ? -4.763 1.397 12.423 1.00 95.38 101 LEU A CA 1
ATOM 813 C C . LEU A 1 101 ? -3.275 1.220 12.754 1.00 95.38 101 LEU A C 1
ATOM 815 O O . LEU A 1 101 ? -2.614 0.329 12.221 1.00 95.38 101 LEU A O 1
ATOM 819 N N . GLY A 1 102 ? -2.762 2.039 13.672 1.00 94.25 102 GLY A N 1
ATOM 820 C CA . GLY A 1 102 ? -1.473 1.789 14.320 1.00 94.25 102 GLY A CA 1
ATOM 821 C C . GLY A 1 102 ? -1.539 0.567 15.240 1.00 94.25 102 GLY A C 1
ATOM 822 O O . GLY A 1 102 ? -2.603 0.218 15.760 1.00 94.25 102 GLY A O 1
ATOM 823 N N . GLU A 1 103 ? -0.417 -0.124 15.431 1.00 93.44 103 GLU A N 1
ATOM 824 C CA . GLU A 1 103 ? -0.356 -1.324 16.273 1.00 93.44 103 GLU A CA 1
ATOM 825 C C . GLU A 1 103 ? -0.679 -1.085 17.755 1.00 93.44 103 GLU A C 1
ATOM 827 O O . GLU A 1 103 ? -1.054 -2.020 18.465 1.00 93.44 103 GLU A O 1
ATOM 832 N N . ASP A 1 104 ? -0.573 0.158 18.212 1.00 92.88 104 ASP A N 1
ATOM 833 C CA . ASP A 1 104 ? -0.966 0.616 19.538 1.00 92.88 104 ASP A CA 1
ATOM 834 C C . ASP A 1 104 ? -2.478 0.550 19.771 1.00 92.88 104 ASP A C 1
ATOM 836 O O . ASP A 1 104 ? -2.899 0.472 20.918 1.00 92.88 104 ASP A O 1
ATOM 840 N N . HIS A 1 105 ? -3.281 0.458 18.707 1.00 94.00 105 HIS A N 1
ATOM 841 C CA . HIS A 1 105 ? -4.738 0.329 18.775 1.00 94.00 105 HIS A CA 1
ATOM 842 C C . HIS A 1 105 ? -5.249 -1.123 18.768 1.00 94.00 105 HIS A C 1
ATOM 844 O O . HIS A 1 105 ? -6.447 -1.366 18.584 1.00 94.00 105 HIS A O 1
ATOM 850 N N . LYS A 1 106 ? -4.369 -2.126 18.919 1.00 93.56 106 LYS A N 1
ATOM 851 C CA . LYS A 1 106 ? -4.756 -3.553 18.888 1.00 93.56 106 LYS A CA 1
ATOM 852 C C . LYS A 1 106 ? -5.804 -3.904 19.946 1.00 93.56 106 LYS A C 1
ATOM 854 O O . LYS A 1 106 ? -6.731 -4.663 19.660 1.00 93.56 106 LYS A O 1
ATOM 859 N N . LEU A 1 107 ? -5.665 -3.364 21.157 1.00 92.19 107 LEU A N 1
ATOM 860 C CA . LEU A 1 107 ? -6.598 -3.634 22.249 1.00 92.19 107 LEU A CA 1
ATOM 861 C C . LEU A 1 107 ? -7.947 -2.953 22.003 1.00 92.19 107 LEU A C 1
ATOM 863 O O . LEU A 1 107 ? -8.981 -3.605 22.113 1.00 92.19 107 LEU A O 1
ATOM 867 N N . GLU A 1 108 ? -7.942 -1.675 21.638 1.00 93.56 108 GLU A N 1
ATOM 868 C CA . GLU A 1 108 ? -9.142 -0.887 21.359 1.00 93.56 108 GLU A CA 1
ATOM 869 C C . GLU A 1 108 ? -9.938 -1.499 20.205 1.00 93.56 108 GLU A C 1
ATOM 871 O O . GLU A 1 108 ? -11.146 -1.695 20.316 1.00 93.56 108 GLU A O 1
ATOM 876 N N . ALA A 1 109 ? -9.265 -1.900 19.123 1.00 95.44 109 ALA A N 1
ATOM 877 C CA . ALA A 1 109 ? -9.905 -2.599 18.014 1.00 95.44 109 ALA A CA 1
ATOM 878 C C . ALA A 1 109 ? -10.566 -3.907 18.475 1.00 95.44 109 ALA A C 1
ATOM 880 O O . ALA A 1 109 ? -11.684 -4.210 18.057 1.00 95.44 109 ALA A O 1
ATOM 881 N N . LYS A 1 110 ? -9.917 -4.656 19.381 1.00 95.06 110 LYS A N 1
ATOM 882 C CA . LYS A 1 110 ? -10.493 -5.877 19.954 1.00 95.06 110 LYS A CA 1
ATOM 883 C C . LYS A 1 110 ? -11.710 -5.586 20.835 1.00 95.06 110 LYS A C 1
ATOM 885 O O . LYS A 1 110 ? -12.692 -6.322 20.775 1.00 95.06 110 LYS A O 1
ATOM 890 N N . GLN A 1 111 ? -11.667 -4.515 21.624 1.00 95.25 111 GLN A N 1
ATOM 891 C CA . GLN A 1 111 ? -12.789 -4.060 22.450 1.00 95.25 111 GLN A CA 1
ATOM 892 C C . GLN A 1 111 ? -13.998 -3.678 21.592 1.00 95.25 111 GLN A C 1
ATOM 894 O O . GLN A 1 111 ? -15.107 -4.135 21.863 1.00 95.25 111 GLN A O 1
ATOM 899 N N . VAL A 1 112 ? -13.779 -2.901 20.527 1.00 96.56 112 VAL A N 1
ATOM 900 C CA . VAL A 1 112 ? -14.824 -2.512 19.570 1.00 96.56 112 VAL A CA 1
ATOM 901 C C . VAL A 1 112 ? -15.403 -3.740 18.862 1.00 96.56 112 VAL A C 1
ATOM 903 O O . VAL A 1 112 ? -16.622 -3.853 18.753 1.00 96.56 112 VAL A O 1
ATOM 906 N N . GLU A 1 113 ? -14.562 -4.689 18.437 1.00 97.25 113 GLU A N 1
ATOM 907 C CA . GLU A 1 113 ? -14.992 -5.953 17.820 1.00 97.25 113 GLU A CA 1
ATOM 908 C C . GLU A 1 113 ? -15.930 -6.749 18.745 1.00 97.25 113 GLU A C 1
ATOM 910 O O . GLU A 1 113 ? -16.995 -7.196 18.318 1.00 97.25 113 GLU A O 1
ATOM 915 N N . ILE A 1 114 ? -15.549 -6.908 20.018 1.00 97.12 114 ILE A N 1
ATOM 916 C CA . ILE A 1 114 ? -16.353 -7.615 21.024 1.00 97.12 114 ILE A CA 1
ATOM 917 C C . ILE A 1 114 ? -17.668 -6.871 21.270 1.00 97.12 114 ILE A C 1
ATOM 919 O O . ILE A 1 114 ? -18.732 -7.482 21.224 1.00 97.12 114 ILE A O 1
ATOM 923 N N . ALA A 1 115 ? -17.616 -5.554 21.475 1.00 97.38 115 ALA A N 1
ATOM 924 C CA . ALA A 1 115 ? -18.801 -4.740 21.723 1.00 97.38 115 ALA A CA 1
ATOM 925 C C . ALA A 1 115 ? -19.810 -4.805 20.565 1.00 97.38 115 ALA A C 1
ATOM 927 O O . ALA A 1 115 ? -21.005 -4.951 20.811 1.00 97.38 115 ALA A O 1
ATOM 928 N N . LEU A 1 116 ? -19.340 -4.763 19.314 1.00 97.69 116 LEU A N 1
ATOM 929 C CA . LEU A 1 116 ? -20.182 -4.927 18.125 1.00 97.69 116 LEU A CA 1
ATOM 930 C C . LEU A 1 116 ? -20.859 -6.303 18.085 1.00 97.69 116 LEU A C 1
ATOM 932 O O . LEU A 1 116 ? -22.057 -6.386 17.819 1.00 97.69 116 LEU A O 1
ATOM 936 N N . LYS A 1 117 ? -20.123 -7.378 18.393 1.00 97.00 117 LYS A N 1
ATOM 937 C CA . LYS A 1 117 ? -20.685 -8.738 18.458 1.00 97.00 117 LYS A CA 1
ATOM 938 C C . LYS A 1 117 ? -21.757 -8.865 19.538 1.00 97.00 117 LYS A C 1
ATOM 940 O O . LYS A 1 117 ? -22.810 -9.440 19.282 1.00 97.00 117 LYS A O 1
ATOM 945 N N . LEU A 1 118 ? -21.515 -8.293 20.717 1.00 97.50 118 LEU A N 1
ATOM 946 C CA . LEU A 1 118 ? -22.447 -8.348 21.847 1.00 97.50 118 LEU A CA 1
ATOM 947 C C . LEU A 1 118 ? -23.791 -7.678 21.569 1.00 97.50 118 LEU A C 1
ATOM 949 O O . LEU A 1 118 ? -24.816 -8.131 22.068 1.00 97.50 118 LEU A O 1
ATOM 953 N N . ILE A 1 119 ? -23.794 -6.614 20.769 1.00 96.75 119 ILE A N 1
ATOM 954 C CA . ILE A 1 119 ? -25.020 -5.902 20.386 1.00 96.75 119 ILE A CA 1
ATOM 955 C C . ILE A 1 119 ? -25.617 -6.417 19.068 1.00 96.75 119 ILE A C 1
ATOM 957 O O . ILE A 1 119 ? -26.527 -5.789 18.529 1.00 96.75 119 ILE A O 1
ATOM 961 N N . GLY A 1 120 ? -25.118 -7.546 18.551 1.00 95.50 120 GLY A N 1
ATOM 962 C CA . GLY A 1 120 ? -25.672 -8.231 17.384 1.00 95.50 120 GLY A CA 1
ATOM 963 C C . GLY A 1 120 ? -25.351 -7.577 16.039 1.00 95.50 120 GLY A C 1
ATOM 964 O O . GLY A 1 120 ? -26.152 -7.677 15.115 1.00 95.50 120 GLY A O 1
ATOM 965 N N . ALA A 1 121 ? -24.216 -6.883 15.904 1.00 95.44 121 ALA A N 1
ATOM 966 C CA . ALA A 1 121 ? -23.812 -6.323 14.617 1.00 95.44 121 ALA A CA 1
ATOM 967 C C . ALA A 1 121 ? -23.511 -7.435 13.594 1.00 95.44 121 ALA A C 1
ATOM 969 O O . ALA A 1 121 ? -22.665 -8.295 13.835 1.00 95.44 121 ALA A O 1
ATOM 970 N N . GLU A 1 122 ? -24.162 -7.379 12.430 1.00 91.12 122 GLU A N 1
ATOM 971 C CA . GLU A 1 122 ? -23.994 -8.370 11.354 1.00 91.12 122 GLU A CA 1
ATOM 972 C C . GLU A 1 122 ? -22.622 -8.278 10.676 1.00 91.12 122 GLU A C 1
ATOM 974 O O . GLU A 1 122 ? -22.049 -9.286 10.268 1.00 91.12 122 GLU A O 1
ATOM 979 N N . THR A 1 123 ? -22.078 -7.063 10.570 1.00 94.62 123 THR A N 1
ATOM 980 C CA . THR A 1 123 ? -20.796 -6.804 9.909 1.00 94.62 123 THR A CA 1
ATOM 981 C C . THR A 1 123 ? -19.785 -6.251 10.901 1.00 94.62 123 THR A C 1
ATOM 983 O O . THR A 1 123 ? -20.010 -5.223 11.541 1.00 94.62 123 THR A O 1
ATOM 986 N N . ILE A 1 124 ? -18.643 -6.928 11.002 1.00 95.56 124 ILE A N 1
ATOM 987 C CA . ILE A 1 124 ? -17.545 -6.582 11.906 1.00 95.56 124 ILE A CA 1
ATOM 988 C C . ILE A 1 124 ? -16.356 -6.078 11.077 1.00 95.56 124 ILE A C 1
ATOM 990 O O . ILE A 1 124 ? -15.984 -6.728 10.098 1.00 95.56 124 ILE A O 1
ATOM 994 N N . PRO A 1 125 ? -15.730 -4.943 11.439 1.00 95.75 125 PRO A N 1
ATOM 995 C CA . PRO A 1 125 ? -14.571 -4.439 10.715 1.00 95.75 125 PRO A CA 1
ATOM 996 C C . PRO A 1 125 ? -13.359 -5.369 10.851 1.00 95.75 125 PRO A C 1
ATOM 998 O O . PRO A 1 125 ? -12.990 -5.784 11.950 1.00 95.75 125 PRO A O 1
ATOM 1001 N N . LYS A 1 126 ? -12.670 -5.625 9.736 1.00 95.06 126 LYS A N 1
ATOM 1002 C CA . LYS A 1 126 ? -11.342 -6.243 9.721 1.00 95.06 126 LYS A CA 1
ATOM 1003 C C . LYS A 1 126 ? -10.293 -5.178 10.037 1.00 95.06 126 LYS A C 1
ATOM 1005 O O . LYS A 1 126 ? -10.060 -4.274 9.233 1.00 95.06 126 LYS A O 1
ATOM 1010 N N . ALA A 1 127 ? -9.645 -5.289 11.192 1.00 95.12 127 ALA A N 1
ATOM 1011 C CA . ALA A 1 127 ? -8.523 -4.427 11.543 1.00 95.12 127 ALA A CA 1
ATOM 1012 C C . ALA A 1 127 ? -7.234 -4.887 10.839 1.00 95.12 127 ALA A C 1
ATOM 1014 O O . ALA A 1 127 ? -6.895 -6.071 10.847 1.00 95.12 127 ALA A O 1
ATOM 1015 N N . VAL A 1 128 ? -6.522 -3.942 10.233 1.00 95.25 128 VAL A N 1
ATOM 1016 C CA . VAL A 1 128 ? -5.183 -4.096 9.660 1.00 95.25 128 VAL A CA 1
ATOM 1017 C C . VAL A 1 128 ? -4.268 -3.152 10.426 1.00 95.25 128 VAL A C 1
ATOM 1019 O O . VAL A 1 128 ? -4.503 -1.944 10.449 1.00 95.25 128 VAL A O 1
ATOM 1022 N N . PHE A 1 129 ? -3.248 -3.711 11.072 1.00 94.94 129 PHE A N 1
ATOM 1023 C CA . PHE A 1 129 ? -2.341 -2.954 11.928 1.00 94.94 129 PHE A CA 1
ATOM 1024 C C . PHE A 1 129 ? -1.016 -2.692 11.227 1.00 94.94 129 PHE A C 1
ATOM 1026 O O . PHE A 1 129 ? -0.440 -3.610 10.643 1.00 94.94 129 PHE A O 1
ATOM 1033 N N . TYR A 1 130 ? -0.529 -1.462 11.347 1.00 93.69 130 TYR A N 1
ATOM 1034 C CA . TYR A 1 130 ? 0.800 -1.056 10.910 1.00 93.69 130 TYR A CA 1
ATOM 1035 C C . TYR A 1 130 ? 1.674 -0.723 12.118 1.00 93.69 130 TYR A C 1
ATOM 1037 O O . TYR A 1 130 ? 1.220 -0.054 13.050 1.00 93.69 130 TYR A O 1
ATOM 1045 N N . SER A 1 131 ? 2.922 -1.187 12.100 1.00 92.31 131 SER A N 1
ATOM 1046 C CA . SER A 1 131 ? 3.913 -0.802 13.101 1.00 92.31 131 SER A CA 1
ATOM 1047 C C . SER A 1 131 ? 4.416 0.630 12.875 1.00 92.31 131 SER A C 1
ATOM 1049 O O . SER A 1 131 ? 4.186 1.257 11.836 1.00 92.31 131 SER A O 1
ATOM 1051 N N . PHE A 1 132 ? 5.099 1.167 13.878 1.00 87.38 132 PHE A N 1
ATOM 1052 C CA . PHE A 1 132 ? 5.642 2.513 13.863 1.00 87.38 132 PHE A CA 1
ATOM 1053 C C . PHE A 1 132 ? 6.780 2.684 12.852 1.00 87.38 132 PHE A C 1
ATOM 1055 O O . PHE A 1 132 ? 7.641 1.819 12.663 1.00 87.38 132 PHE A O 1
ATOM 1062 N N . VAL A 1 133 ? 6.829 3.884 12.273 1.00 85.50 133 VAL A N 1
ATOM 1063 C CA . VAL A 1 133 ? 7.962 4.370 11.485 1.00 85.50 133 VAL A CA 1
ATOM 1064 C C . VAL A 1 133 ? 8.897 5.168 12.389 1.00 85.50 133 VAL A C 1
ATOM 1066 O O . VAL A 1 133 ? 8.470 6.025 13.165 1.00 85.50 133 VAL A O 1
ATOM 1069 N N . THR A 1 134 ? 10.192 4.898 12.287 1.00 83.62 134 THR A N 1
ATOM 1070 C CA . THR A 1 134 ? 11.257 5.588 13.017 1.00 83.62 134 THR A CA 1
ATOM 1071 C C . THR A 1 134 ? 12.326 6.077 12.049 1.00 83.62 134 THR A C 1
ATOM 1073 O O . THR A 1 134 ? 12.565 5.451 11.020 1.00 83.62 134 THR A O 1
ATOM 1076 N N . LEU A 1 135 ? 12.982 7.190 12.376 1.00 77.62 135 LEU A N 1
ATOM 1077 C CA . LEU A 1 135 ? 14.152 7.675 11.641 1.00 77.62 135 LEU A CA 1
ATOM 1078 C C . LEU A 1 135 ? 15.443 7.224 12.347 1.00 77.62 135 LEU A C 1
ATOM 1080 O O . LEU A 1 135 ? 15.439 7.033 13.572 1.00 77.62 135 LEU A O 1
ATOM 1084 N N . PRO A 1 136 ? 16.568 7.066 11.622 1.00 68.06 136 PRO A N 1
ATOM 1085 C CA . PRO A 1 136 ? 17.872 6.832 12.230 1.00 68.06 136 PRO A CA 1
ATOM 1086 C C . PRO A 1 136 ? 18.191 7.977 13.206 1.00 68.06 136 PRO A C 1
ATOM 1088 O O . PRO A 1 136 ? 18.337 9.128 12.813 1.00 68.06 136 PRO A O 1
ATOM 1091 N N . GLY A 1 137 ? 18.221 7.661 14.505 1.00 62.31 137 GLY A N 1
ATOM 1092 C CA . GLY A 1 137 ? 18.319 8.642 15.598 1.00 62.31 137 GLY A CA 1
ATOM 1093 C C . GLY A 1 137 ? 17.290 8.445 16.721 1.00 62.31 137 GLY A C 1
ATOM 1094 O O . GLY A 1 137 ? 17.452 9.010 17.807 1.00 62.31 137 GLY A O 1
ATOM 1095 N N . GLY A 1 138 ? 16.265 7.612 16.506 1.00 56.66 138 GLY A N 1
ATOM 1096 C CA . GLY A 1 138 ? 15.312 7.157 17.526 1.00 56.66 138 GLY A CA 1
ATOM 1097 C C . GLY A 1 138 ? 13.849 7.429 17.163 1.00 56.66 138 GLY A C 1
ATOM 1098 O O . GLY A 1 138 ? 13.540 7.948 16.094 1.00 56.66 138 GLY A O 1
ATOM 1099 N N . LYS A 1 139 ? 12.927 7.081 18.072 1.00 52.34 139 LYS A N 1
ATOM 1100 C CA . LYS A 1 139 ? 11.484 7.302 17.872 1.00 52.34 139 LYS A CA 1
ATOM 1101 C C . LYS A 1 139 ? 11.163 8.795 17.726 1.00 52.34 139 LYS A C 1
ATOM 1103 O O . LYS A 1 139 ? 11.709 9.619 18.468 1.00 52.34 139 LYS A O 1
ATOM 1108 N N . MET A 1 140 ? 10.238 9.120 16.819 1.00 56.88 140 MET A N 1
ATOM 1109 C CA . MET A 1 140 ? 9.610 10.443 16.768 1.00 56.88 140 MET A CA 1
ATOM 1110 C C . MET A 1 140 ? 8.983 10.747 18.138 1.00 56.88 140 MET A C 1
ATOM 1112 O O . MET A 1 140 ? 8.288 9.910 18.714 1.00 56.88 140 MET A O 1
ATOM 1116 N N . SER A 1 141 ? 9.296 11.908 18.715 1.00 47.28 141 SER A N 1
ATOM 1117 C CA . SER A 1 141 ? 8.863 12.286 20.064 1.00 47.28 141 SER A CA 1
ATOM 1118 C C . SER A 1 141 ? 8.569 13.778 20.134 1.00 47.28 141 SER A C 1
ATOM 1120 O O . SER A 1 141 ? 9.481 14.607 20.111 1.00 47.28 141 SER A O 1
ATOM 1122 N N . THR A 1 142 ? 7.288 14.104 20.310 1.00 53.56 142 THR A N 1
ATOM 1123 C CA . THR A 1 142 ? 6.785 15.467 20.549 1.00 53.56 142 THR A CA 1
ATOM 1124 C C . THR A 1 142 ? 7.407 16.105 21.791 1.00 53.56 142 THR A C 1
ATOM 1126 O O . THR A 1 142 ? 7.754 17.279 21.777 1.00 53.56 142 THR A O 1
ATOM 1129 N N . ARG A 1 143 ? 7.651 15.315 22.845 1.00 47.28 143 ARG A N 1
ATOM 1130 C CA . ARG A 1 143 ? 8.250 15.786 24.109 1.00 47.28 143 ARG A CA 1
ATOM 1131 C C . ARG A 1 143 ? 9.751 16.084 24.025 1.00 47.28 143 ARG A C 1
ATOM 1133 O O . ARG A 1 143 ? 10.264 16.786 24.886 1.00 47.28 143 ARG A O 1
ATOM 1140 N N . ARG A 1 144 ? 10.461 15.545 23.026 1.00 52.44 144 ARG A N 1
ATOM 1141 C CA . ARG A 1 144 ? 11.900 15.793 22.791 1.00 52.44 144 ARG A CA 1
ATOM 1142 C C . ARG A 1 144 ? 12.163 16.685 21.569 1.00 52.44 144 ARG A C 1
ATOM 1144 O O . ARG A 1 144 ? 13.301 16.747 21.119 1.00 52.44 144 ARG A O 1
ATOM 1151 N N . GLY A 1 145 ? 11.128 17.318 21.005 1.00 52.28 145 GLY A N 1
ATOM 1152 C CA . GLY A 1 145 ? 11.254 18.181 19.823 1.00 52.28 145 GLY A CA 1
ATOM 1153 C C . GLY A 1 145 ? 11.611 17.445 18.52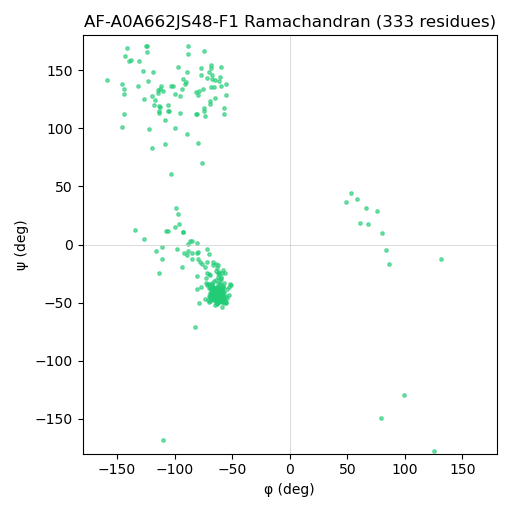5 1.00 52.28 145 GLY A C 1
ATOM 1154 O O . GLY A 1 145 ? 12.054 18.074 17.575 1.00 52.28 145 GLY A O 1
ATOM 1155 N N . ARG A 1 146 ? 11.434 16.118 18.466 1.00 61.16 146 ARG A N 1
ATOM 1156 C CA . ARG A 1 146 ? 11.685 15.288 17.273 1.00 61.16 146 ARG A CA 1
ATOM 1157 C C . ARG A 1 146 ? 10.366 14.916 16.608 1.00 61.16 146 ARG A C 1
ATOM 1159 O O . ARG A 1 146 ? 9.994 13.741 16.580 1.00 61.16 146 ARG A O 1
ATOM 1166 N N . VAL A 1 147 ? 9.613 15.922 16.180 1.00 67.44 147 VAL A N 1
ATOM 1167 C CA . VAL A 1 147 ? 8.430 15.730 15.334 1.00 67.44 147 VAL A CA 1
ATOM 1168 C C . VAL A 1 147 ? 8.888 15.920 13.901 1.00 67.44 147 VAL A C 1
ATOM 1170 O O . VAL A 1 147 ? 9.532 16.920 13.610 1.00 67.44 147 VAL A O 1
ATOM 1173 N N . VAL A 1 148 ? 8.584 14.957 13.038 1.00 76.00 148 VAL A N 1
ATOM 1174 C CA . VAL A 1 148 ? 8.772 15.112 11.596 1.00 76.00 148 VAL A CA 1
ATOM 1175 C C . VAL A 1 148 ? 7.394 15.310 11.002 1.00 76.00 148 VAL A C 1
ATOM 1177 O O . VAL A 1 148 ? 6.536 14.434 11.132 1.00 76.00 148 VAL A O 1
ATOM 1180 N N . TYR A 1 149 ? 7.159 16.490 10.434 1.00 86.19 149 TYR A N 1
ATOM 1181 C CA . TYR A 1 149 ? 5.918 16.770 9.729 1.00 86.19 149 TYR A CA 1
ATOM 1182 C C . TYR A 1 149 ? 5.945 16.103 8.355 1.00 86.19 149 TYR A C 1
ATOM 1184 O O . TYR A 1 149 ? 7.005 15.876 7.774 1.00 86.19 149 TYR A O 1
ATOM 1192 N N . LEU A 1 150 ? 4.763 15.755 7.846 1.00 88.94 150 LEU A N 1
ATOM 1193 C CA . LEU A 1 150 ? 4.643 15.112 6.539 1.00 88.94 150 LEU A CA 1
ATOM 1194 C C . LEU A 1 150 ? 5.165 16.016 5.418 1.00 88.94 150 LEU A C 1
ATOM 1196 O O . LEU A 1 150 ? 5.850 15.528 4.527 1.00 88.94 150 LEU A O 1
ATOM 1200 N N . ASP A 1 151 ? 4.871 17.313 5.499 1.00 90.81 151 ASP A N 1
ATOM 1201 C CA . ASP A 1 151 ? 5.302 18.302 4.509 1.00 90.81 151 ASP A CA 1
ATOM 1202 C C . ASP A 1 151 ? 6.835 18.411 4.485 1.00 90.81 151 ASP A C 1
ATOM 1204 O O . ASP A 1 151 ? 7.437 18.270 3.426 1.00 90.81 151 ASP A O 1
ATOM 1208 N N . ASP A 1 152 ? 7.479 18.495 5.657 1.00 89.62 152 ASP A N 1
ATOM 1209 C CA . ASP A 1 152 ? 8.946 18.490 5.763 1.00 89.62 152 ASP A CA 1
ATOM 1210 C C . ASP A 1 152 ? 9.561 17.203 5.187 1.00 89.62 152 ASP A C 1
ATOM 1212 O O . ASP A 1 152 ? 10.604 17.238 4.533 1.00 89.62 152 ASP A O 1
ATOM 1216 N N . LEU A 1 153 ? 8.915 16.049 5.411 1.00 88.19 153 LEU A N 1
ATOM 1217 C CA . LEU A 1 153 ? 9.357 14.769 4.855 1.00 88.19 153 LEU A CA 1
ATOM 1218 C C . LEU A 1 153 ? 9.268 14.766 3.322 1.00 88.19 153 LEU A C 1
ATOM 1220 O O . LEU A 1 153 ? 10.167 14.247 2.658 1.00 88.19 153 LEU A O 1
ATOM 1224 N N . ILE A 1 154 ? 8.194 15.322 2.757 1.00 92.25 154 ILE A N 1
ATOM 1225 C CA . ILE A 1 154 ? 8.013 15.460 1.308 1.00 92.25 154 ILE A CA 1
ATOM 1226 C C . ILE A 1 154 ? 9.092 16.376 0.732 1.00 92.25 154 ILE A C 1
ATOM 1228 O O . ILE A 1 154 ? 9.801 15.968 -0.192 1.00 92.25 154 ILE A O 1
ATOM 1232 N N . ASP A 1 155 ? 9.264 17.563 1.308 1.00 92.44 155 ASP A N 1
ATOM 1233 C CA . ASP A 1 155 ? 10.249 18.547 0.861 1.00 92.44 155 ASP A CA 1
ATOM 1234 C C . ASP A 1 155 ? 11.670 17.974 0.903 1.00 92.44 155 ASP A C 1
ATOM 1236 O O . ASP A 1 155 ? 12.423 18.085 -0.070 1.00 92.44 155 ASP A O 1
ATOM 1240 N N . GLU A 1 156 ? 12.029 17.277 1.985 1.00 91.31 156 GLU A N 1
ATOM 1241 C CA . GLU A 1 156 ? 13.334 16.634 2.116 1.00 91.31 156 GLU A CA 1
ATOM 1242 C C . GLU A 1 156 ? 13.531 15.511 1.082 1.00 91.31 156 GLU A C 1
ATOM 1244 O O . GLU A 1 156 ? 14.602 15.413 0.470 1.00 91.31 156 GLU A O 1
ATOM 1249 N N . ALA A 1 157 ? 12.508 14.687 0.831 1.00 91.62 157 ALA A N 1
ATOM 1250 C CA . ALA A 1 157 ? 12.574 13.627 -0.173 1.00 91.62 157 ALA A CA 1
ATOM 1251 C C . ALA A 1 157 ? 12.801 14.187 -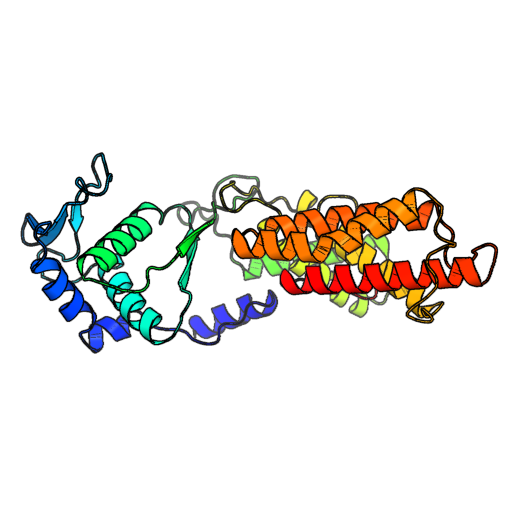1.583 1.00 91.62 157 ALA A C 1
ATOM 1253 O O . ALA A 1 157 ? 13.640 13.671 -2.326 1.00 91.62 157 ALA A O 1
ATOM 1254 N N . VAL A 1 158 ? 12.075 15.248 -1.949 1.00 95.06 158 VAL A N 1
ATOM 1255 C CA . VAL A 1 158 ? 12.183 15.900 -3.261 1.00 95.06 158 VAL A CA 1
ATOM 1256 C C . VAL A 1 158 ? 13.529 16.606 -3.411 1.00 95.06 158 VAL A C 1
ATOM 1258 O O . VAL A 1 158 ? 14.170 16.460 -4.452 1.00 95.06 158 VAL A O 1
ATOM 1261 N N . ALA A 1 159 ? 14.000 17.317 -2.383 1.00 93.94 159 ALA A N 1
ATOM 1262 C CA . ALA A 1 159 ? 15.297 17.991 -2.413 1.00 93.94 159 ALA A CA 1
ATOM 1263 C C . ALA A 1 159 ? 16.452 16.995 -2.606 1.00 93.94 159 ALA A C 1
ATOM 1265 O O . ALA A 1 159 ? 17.319 17.189 -3.458 1.00 93.94 159 ALA A O 1
ATOM 1266 N N . ARG A 1 160 ? 16.439 15.875 -1.873 1.00 91.62 160 ARG A N 1
ATOM 1267 C CA . ARG A 1 160 ? 17.451 14.819 -2.025 1.00 91.62 160 ARG A CA 1
ATOM 1268 C C . ARG A 1 160 ? 17.356 14.118 -3.383 1.00 91.62 160 ARG A C 1
ATOM 1270 O O . ARG A 1 160 ? 18.385 13.843 -3.997 1.00 91.62 160 ARG A O 1
ATOM 1277 N N . ALA A 1 161 ? 16.142 13.853 -3.875 1.00 93.75 161 ALA A N 1
ATOM 1278 C CA . ALA A 1 161 ? 15.938 13.299 -5.213 1.00 93.75 161 ALA A CA 1
ATOM 1279 C C . ALA A 1 161 ? 16.465 14.243 -6.307 1.00 93.75 161 ALA A C 1
ATOM 1281 O O . ALA A 1 161 ? 17.053 13.778 -7.280 1.00 93.75 161 ALA A O 1
ATOM 1282 N N . PHE A 1 162 ? 16.298 15.559 -6.141 1.00 95.31 162 PHE A N 1
ATOM 1283 C CA . PHE A 1 162 ? 16.793 16.564 -7.081 1.00 95.31 162 PHE A CA 1
ATOM 1284 C C . PHE A 1 162 ? 18.311 16.504 -7.230 1.00 95.31 162 PHE A C 1
ATOM 1286 O O . PHE A 1 162 ? 18.799 16.431 -8.358 1.00 95.31 162 PHE A O 1
ATOM 1293 N N . GLU A 1 163 ? 19.050 16.457 -6.121 1.00 93.50 163 GLU A N 1
ATOM 1294 C CA . GLU A 1 163 ? 20.511 16.344 -6.157 1.00 93.50 163 GLU A CA 1
ATOM 1295 C C . GLU A 1 163 ? 20.972 15.055 -6.854 1.00 93.50 163 GLU A C 1
ATOM 1297 O O . GLU A 1 163 ? 21.874 15.089 -7.695 1.00 93.50 163 GLU A O 1
ATOM 1302 N N . GLU A 1 164 ? 20.313 13.924 -6.589 1.00 91.31 164 GLU A N 1
ATOM 1303 C CA . GLU A 1 164 ? 20.678 12.644 -7.208 1.00 91.31 164 GLU A CA 1
ATOM 1304 C C . GLU A 1 164 ? 20.362 12.610 -8.716 1.00 91.31 164 GLU A C 1
ATOM 1306 O O . GLU A 1 164 ? 21.188 12.162 -9.517 1.00 91.31 164 GLU A O 1
ATOM 1311 N N . VAL A 1 165 ? 19.209 13.141 -9.141 1.00 92.00 165 VAL A N 1
ATOM 1312 C CA . VAL A 1 165 ? 18.853 13.245 -10.569 1.00 92.00 165 VAL A CA 1
ATOM 1313 C C . VAL A 1 165 ? 19.788 14.222 -11.285 1.00 92.00 165 VAL A C 1
ATOM 1315 O O . VAL A 1 165 ? 20.300 13.908 -12.362 1.00 92.00 165 VAL A O 1
ATOM 1318 N N . LYS A 1 166 ? 20.077 15.383 -10.682 1.00 93.62 166 LYS A N 1
ATOM 1319 C CA . LYS A 1 166 ? 21.001 16.386 -11.230 1.00 93.62 166 LYS A CA 1
ATOM 1320 C C . LYS A 1 166 ? 22.408 15.821 -11.399 1.00 93.62 166 LYS A C 1
ATOM 1322 O O . LYS A 1 166 ? 23.023 16.030 -12.441 1.00 93.62 166 LYS A O 1
ATOM 1327 N N . LYS A 1 167 ? 22.899 15.047 -10.430 1.00 91.69 167 LYS A N 1
ATOM 1328 C CA . LYS A 1 167 ? 24.195 14.362 -10.521 1.00 91.69 167 LYS A CA 1
ATOM 1329 C C . LYS A 1 167 ? 24.254 13.376 -11.690 1.00 91.69 167 LYS A C 1
ATOM 1331 O O . LYS A 1 167 ? 25.286 13.279 -12.348 1.00 91.69 167 LYS A O 1
ATOM 1336 N N . ARG A 1 168 ? 23.166 12.645 -11.957 1.00 88.50 168 ARG A N 1
ATOM 1337 C CA . ARG A 1 168 ? 23.114 11.627 -13.021 1.00 88.50 168 ARG A CA 1
ATOM 1338 C C . ARG A 1 168 ? 22.879 12.209 -14.412 1.00 88.50 168 ARG A C 1
ATOM 1340 O O . ARG A 1 168 ? 23.431 11.687 -15.374 1.00 88.50 168 ARG A O 1
ATOM 1347 N N . ARG A 1 169 ? 22.040 13.244 -14.531 1.00 88.44 169 ARG A N 1
ATOM 1348 C CA . ARG A 1 169 ? 21.509 13.726 -15.822 1.00 88.44 169 ARG A CA 1
ATOM 1349 C C . ARG A 1 169 ? 21.539 15.245 -16.010 1.00 88.44 169 ARG A C 1
ATOM 1351 O O . ARG A 1 169 ? 20.952 15.753 -16.961 1.00 88.44 169 ARG A O 1
ATOM 1358 N N . GLY A 1 170 ? 22.251 15.978 -15.155 1.00 88.06 170 GLY A N 1
ATOM 1359 C CA . GLY A 1 170 ? 22.331 17.444 -15.192 1.00 88.06 170 GLY A CA 1
ATOM 1360 C C . GLY A 1 170 ? 22.870 18.031 -16.499 1.00 88.06 170 GLY A C 1
ATOM 1361 O O . GLY A 1 170 ? 22.530 19.156 -16.840 1.00 88.06 170 GLY A O 1
ATOM 1362 N N . ASN A 1 171 ? 23.659 17.261 -17.253 1.00 90.25 171 ASN A N 1
ATOM 1363 C CA . ASN A 1 171 ? 24.193 17.682 -18.553 1.00 90.25 171 ASN A CA 1
ATOM 1364 C C . ASN A 1 171 ? 23.221 17.427 -19.720 1.00 90.25 171 ASN A C 1
ATOM 1366 O O . ASN A 1 171 ? 23.460 17.894 -20.829 1.00 90.25 171 ASN A O 1
ATOM 1370 N N . GLU A 1 172 ? 22.159 16.651 -19.494 1.00 91.06 172 GLU A N 1
ATOM 1371 C CA . GLU A 1 172 ? 21.258 16.160 -20.544 1.00 91.06 172 GLU A CA 1
ATOM 1372 C C . GLU A 1 172 ? 19.846 16.749 -20.435 1.00 91.06 172 GLU A C 1
ATOM 1374 O O . GLU A 1 172 ? 19.116 16.796 -21.424 1.00 91.06 172 GLU A O 1
ATOM 1379 N N . LEU A 1 173 ? 19.442 17.171 -19.235 1.00 92.25 173 LEU A N 1
ATOM 1380 C CA . LEU A 1 173 ? 18.093 17.634 -18.932 1.00 92.25 173 LEU A CA 1
ATOM 1381 C C . LEU A 1 173 ? 18.091 19.090 -18.467 1.00 92.25 173 LEU A C 1
ATOM 1383 O O . LEU A 1 173 ? 19.012 19.550 -17.797 1.00 92.25 173 LEU A O 1
ATOM 1387 N N . THR A 1 174 ? 17.010 19.806 -18.780 1.00 94.62 174 THR A N 1
ATOM 1388 C CA . THR A 1 174 ? 16.768 21.142 -18.227 1.00 94.62 174 THR A CA 1
ATOM 1389 C C . THR A 1 174 ? 16.467 21.055 -16.734 1.00 94.62 174 THR A C 1
ATOM 1391 O O . THR A 1 174 ? 15.945 20.049 -16.247 1.00 94.62 174 THR A O 1
ATOM 1394 N N . GLU A 1 175 ? 16.732 22.132 -15.996 1.00 93.81 175 GLU A N 1
ATOM 1395 C CA . GLU A 1 175 ? 16.449 22.178 -14.559 1.00 93.81 175 GLU A CA 1
ATOM 1396 C C . GLU A 1 175 ? 14.966 21.918 -14.242 1.00 93.81 175 GLU A C 1
ATOM 1398 O O . GLU A 1 175 ? 14.650 21.217 -13.283 1.00 93.81 175 GLU A O 1
ATOM 1403 N N . GLU A 1 176 ? 14.050 22.412 -15.080 1.00 95.25 176 GLU A N 1
ATOM 1404 C CA . GLU A 1 176 ? 12.609 22.156 -14.955 1.00 95.25 176 GLU A CA 1
ATOM 1405 C C . GLU A 1 176 ? 12.274 20.662 -15.053 1.00 95.25 176 GLU A C 1
ATOM 1407 O O . GLU A 1 176 ? 11.514 20.139 -14.235 1.00 95.25 176 GLU A O 1
ATOM 1412 N N . LYS A 1 177 ? 12.885 19.947 -16.008 1.00 94.25 177 LYS A N 1
ATOM 1413 C CA . LYS A 1 177 ? 12.716 18.494 -16.134 1.00 94.25 177 LYS A CA 1
ATOM 1414 C C . LYS A 1 177 ? 13.292 17.752 -14.932 1.00 94.25 177 LYS A C 1
ATOM 1416 O O . LYS A 1 177 ? 12.660 16.822 -14.438 1.00 94.25 177 LYS A O 1
ATOM 1421 N N . ILE A 1 178 ? 14.454 18.176 -14.434 1.00 94.88 178 ILE A N 1
ATOM 1422 C CA . ILE A 1 178 ? 15.075 17.586 -13.240 1.00 94.88 178 ILE A CA 1
ATOM 1423 C C . ILE A 1 178 ? 14.158 17.771 -12.026 1.00 94.88 178 ILE A C 1
ATOM 1425 O O . ILE A 1 178 ? 13.901 16.801 -11.319 1.00 94.88 178 ILE A O 1
ATOM 1429 N N . LYS A 1 179 ? 13.602 18.972 -11.817 1.00 96.06 179 LYS A N 1
ATOM 1430 C CA . LYS A 1 179 ? 12.624 19.253 -10.748 1.00 96.06 179 LYS A CA 1
ATOM 1431 C C . LYS A 1 179 ? 11.391 18.355 -10.852 1.00 96.06 179 LYS A C 1
ATOM 1433 O O . LYS A 1 179 ? 10.940 17.814 -9.844 1.00 96.06 179 LYS A O 1
ATOM 1438 N N . HIS A 1 180 ? 10.870 18.158 -12.062 1.00 95.69 180 HIS A N 1
ATOM 1439 C CA . HIS A 1 180 ? 9.733 17.271 -12.287 1.00 95.69 180 HIS A CA 1
ATOM 1440 C C . HIS A 1 180 ? 10.053 15.810 -11.925 1.00 95.69 180 HIS A C 1
ATOM 1442 O O . HIS A 1 180 ? 9.325 15.204 -11.140 1.00 95.69 180 HIS A O 1
ATOM 1448 N N . ILE A 1 181 ? 11.164 15.260 -12.428 1.00 95.00 181 ILE A N 1
ATOM 1449 C CA . ILE A 1 181 ? 11.588 13.880 -12.132 1.00 95.00 181 ILE A CA 1
ATOM 1450 C C . ILE A 1 181 ? 11.864 13.711 -10.634 1.00 95.00 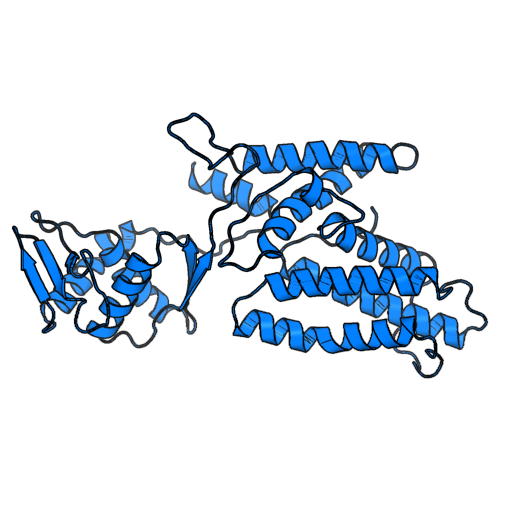181 ILE A C 1
ATOM 1452 O O . ILE A 1 181 ? 11.408 12.741 -10.031 1.00 95.00 181 ILE A O 1
ATOM 1456 N N . ALA A 1 182 ? 12.546 14.676 -10.014 1.00 95.50 182 ALA A N 1
ATOM 1457 C CA . ALA A 1 182 ? 12.833 14.681 -8.584 1.00 95.50 182 ALA A CA 1
ATOM 1458 C C . ALA A 1 182 ? 11.561 14.597 -7.736 1.00 95.50 182 ALA A C 1
ATOM 1460 O O . ALA A 1 182 ? 11.521 13.835 -6.773 1.00 95.50 182 ALA A O 1
ATOM 1461 N N . LYS A 1 183 ? 10.499 15.313 -8.127 1.00 96.00 183 LYS A N 1
ATOM 1462 C CA . LYS A 1 183 ? 9.198 15.224 -7.457 1.00 96.00 183 LYS A CA 1
ATOM 1463 C C . LYS A 1 183 ? 8.614 13.811 -7.545 1.00 96.00 183 LYS A C 1
ATOM 1465 O O . LYS A 1 183 ? 8.227 13.249 -6.525 1.00 96.00 183 LYS A O 1
ATOM 1470 N N . LEU A 1 184 ? 8.596 13.208 -8.735 1.00 95.94 184 LEU A N 1
ATOM 1471 C CA . LEU A 1 184 ? 8.063 11.851 -8.928 1.00 95.94 184 LEU A CA 1
ATOM 1472 C C . LEU A 1 184 ? 8.859 10.787 -8.156 1.00 95.94 184 LEU A C 1
ATOM 1474 O O . LEU A 1 184 ? 8.270 9.864 -7.588 1.00 95.94 184 LEU A O 1
ATOM 1478 N N . VAL A 1 185 ? 10.188 10.917 -8.134 1.00 95.44 185 VAL A N 1
ATOM 1479 C CA . VAL A 1 185 ? 11.085 10.007 -7.411 1.00 95.44 185 VAL A CA 1
ATOM 1480 C C . VAL A 1 185 ? 10.941 10.188 -5.902 1.00 95.44 185 VAL A C 1
ATOM 1482 O O . VAL A 1 185 ? 10.731 9.205 -5.200 1.00 95.44 185 VAL A O 1
ATOM 1485 N N . GLY A 1 186 ? 10.987 11.424 -5.396 1.00 95.25 186 GLY A N 1
ATOM 1486 C CA . GLY A 1 186 ? 10.889 11.719 -3.964 1.00 95.25 186 GLY A CA 1
ATOM 1487 C C . GLY A 1 186 ? 9.585 11.207 -3.347 1.00 95.25 186 GLY A C 1
ATOM 1488 O O . GLY A 1 186 ? 9.612 10.464 -2.363 1.00 95.25 186 GLY A O 1
ATOM 1489 N N . LEU A 1 187 ? 8.445 11.515 -3.974 1.00 95.81 187 LEU A N 1
ATOM 1490 C CA . LEU A 1 187 ? 7.128 11.049 -3.520 1.00 95.81 187 LEU A CA 1
ATOM 1491 C C . LEU A 1 187 ? 7.003 9.520 -3.607 1.00 95.81 187 LEU A C 1
ATOM 1493 O O . LEU A 1 187 ? 6.534 8.869 -2.667 1.00 95.81 187 LEU A O 1
ATOM 1497 N N . GLY A 1 188 ? 7.478 8.930 -4.711 1.00 96.31 188 GLY A N 1
ATOM 1498 C CA . GLY A 1 188 ? 7.508 7.480 -4.890 1.00 96.31 188 GLY A CA 1
ATOM 1499 C C . GLY A 1 188 ? 8.343 6.781 -3.818 1.00 96.31 188 GLY A C 1
ATOM 1500 O O . GLY A 1 188 ? 7.918 5.764 -3.267 1.00 96.31 188 GLY A O 1
ATOM 1501 N N . SER A 1 189 ? 9.494 7.354 -3.466 1.00 95.12 189 SER A N 1
ATOM 1502 C CA . SER A 1 189 ? 10.385 6.842 -2.430 1.00 95.12 189 SER A CA 1
ATOM 1503 C C . SER A 1 189 ? 9.733 6.820 -1.053 1.00 95.12 189 SER A C 1
ATOM 1505 O O . SER A 1 189 ? 9.867 5.810 -0.363 1.00 95.12 189 SER A O 1
ATOM 1507 N N . ILE A 1 190 ? 8.985 7.852 -0.653 1.00 93.94 190 ILE A N 1
ATOM 1508 C CA . ILE A 1 190 ? 8.273 7.844 0.638 1.00 93.94 190 ILE A CA 1
ATOM 1509 C C . ILE A 1 190 ? 7.309 6.655 0.699 1.00 93.94 190 ILE A C 1
ATOM 1511 O O . ILE A 1 190 ? 7.397 5.818 1.602 1.00 93.94 190 ILE A O 1
ATOM 1515 N N . ARG A 1 191 ? 6.428 6.535 -0.301 1.00 95.19 191 ARG A N 1
ATOM 1516 C CA . ARG A 1 191 ? 5.394 5.492 -0.328 1.00 95.19 191 ARG A CA 1
ATOM 1517 C C . ARG A 1 191 ? 5.988 4.094 -0.412 1.00 95.19 191 ARG A C 1
ATOM 1519 O O . ARG A 1 191 ? 5.636 3.228 0.383 1.00 95.19 191 ARG A O 1
ATOM 1526 N N . TYR A 1 192 ? 6.917 3.869 -1.338 1.00 96.31 192 TYR A N 1
ATOM 1527 C CA . TYR A 1 192 ? 7.503 2.548 -1.558 1.00 96.31 192 TYR A CA 1
ATOM 1528 C C . TYR A 1 192 ? 8.240 2.031 -0.323 1.00 96.31 192 TYR A C 1
ATOM 1530 O O . TYR A 1 192 ? 8.131 0.856 0.013 1.00 96.31 192 TYR A O 1
ATOM 1538 N N . ASN A 1 193 ? 8.976 2.897 0.382 1.00 93.06 193 ASN A N 1
ATOM 1539 C CA . ASN A 1 193 ? 9.756 2.470 1.544 1.00 93.06 193 ASN A CA 1
ATOM 1540 C C . ASN A 1 193 ? 8.897 2.076 2.739 1.00 93.06 193 ASN A C 1
ATOM 1542 O O . ASN A 1 193 ? 9.326 1.232 3.522 1.00 93.06 193 ASN A O 1
ATOM 1546 N N . ILE A 1 194 ? 7.687 2.625 2.841 1.00 92.81 194 ILE A N 1
ATOM 1547 C CA . ILE A 1 194 ? 6.697 2.181 3.819 1.00 92.81 194 ILE A CA 1
ATOM 1548 C C . ILE A 1 194 ? 6.024 0.893 3.330 1.00 92.81 194 ILE A C 1
ATOM 1550 O O . ILE A 1 194 ? 5.980 -0.102 4.048 1.00 92.81 194 ILE A O 1
ATOM 1554 N N . LEU A 1 195 ? 5.542 0.886 2.083 1.00 95.12 195 LEU A N 1
ATOM 1555 C CA . LEU A 1 195 ? 4.716 -0.197 1.546 1.00 95.12 195 LEU A CA 1
ATOM 1556 C C . LEU A 1 195 ? 5.479 -1.501 1.311 1.00 95.12 195 LEU A C 1
ATOM 1558 O O . LEU A 1 195 ? 4.851 -2.549 1.338 1.00 95.12 195 LEU A O 1
ATOM 1562 N N . LYS A 1 196 ? 6.798 -1.466 1.094 1.00 95.25 196 LYS A N 1
ATOM 1563 C CA . LYS A 1 196 ? 7.624 -2.669 0.884 1.00 95.25 196 LYS A CA 1
ATOM 1564 C C . LYS A 1 196 ? 7.837 -3.502 2.154 1.00 95.25 196 LYS A C 1
ATOM 1566 O O . LYS A 1 196 ? 8.277 -4.648 2.086 1.00 95.25 196 LYS A O 1
ATOM 1571 N N . ILE A 1 197 ? 7.551 -2.932 3.323 1.00 95.06 197 ILE A N 1
ATOM 1572 C CA . ILE A 1 197 ? 7.694 -3.609 4.611 1.00 95.06 197 ILE A CA 1
ATOM 1573 C C . ILE A 1 197 ? 6.361 -4.263 4.984 1.00 95.06 197 ILE A C 1
ATOM 1575 O O . ILE A 1 197 ? 5.287 -3.732 4.711 1.00 95.06 197 ILE A O 1
ATOM 1579 N N . GLN A 1 198 ? 6.425 -5.453 5.584 1.00 95.00 198 GLN A N 1
ATOM 1580 C CA . GLN A 1 198 ? 5.231 -6.120 6.111 1.00 95.00 198 GLN A CA 1
ATOM 1581 C C . GLN A 1 198 ? 4.575 -5.224 7.175 1.00 95.00 198 GLN A C 1
ATOM 1583 O O . GLN A 1 198 ? 5.315 -4.703 8.011 1.00 95.00 198 GLN A O 1
ATOM 1588 N N . PRO A 1 199 ? 3.236 -5.063 7.187 1.00 92.62 199 PRO A N 1
ATOM 1589 C CA . PRO A 1 199 ? 2.555 -4.136 8.096 1.00 92.62 199 PRO A CA 1
ATOM 1590 C C . PRO A 1 199 ? 2.951 -4.308 9.567 1.00 92.62 199 PRO A C 1
ATOM 1592 O O . PRO A 1 199 ? 3.081 -3.336 10.300 1.00 92.62 199 PRO A O 1
ATOM 1595 N N . GLU A 1 200 ? 3.208 -5.541 9.996 1.00 91.56 200 GLU A N 1
ATOM 1596 C CA . GLU A 1 200 ? 3.506 -5.885 11.383 1.00 91.56 200 GLU A CA 1
ATOM 1597 C C . GLU A 1 200 ? 4.956 -5.588 11.809 1.00 91.56 200 GLU A C 1
ATOM 1599 O O . GLU A 1 200 ? 5.287 -5.771 12.979 1.00 91.56 200 GLU A O 1
ATOM 1604 N N . LYS A 1 201 ? 5.838 -5.178 10.888 1.00 93.69 201 LYS A N 1
ATOM 1605 C CA . LYS A 1 201 ? 7.259 -4.935 11.174 1.00 93.69 201 LYS A CA 1
ATOM 1606 C C . LYS A 1 201 ? 7.560 -3.451 11.325 1.00 93.69 201 LYS A C 1
ATOM 1608 O O . LYS A 1 201 ? 7.157 -2.646 10.489 1.00 93.69 201 LYS A O 1
ATOM 1613 N N . ASP A 1 202 ? 8.353 -3.123 12.341 1.00 89.81 202 ASP A N 1
ATOM 1614 C CA . ASP A 1 202 ? 8.888 -1.778 12.553 1.00 89.81 202 ASP A CA 1
ATOM 1615 C C . ASP A 1 202 ? 9.650 -1.294 11.318 1.00 89.81 202 ASP A C 1
ATOM 1617 O O . ASP A 1 202 ? 10.448 -2.026 10.719 1.00 89.81 202 ASP A O 1
ATOM 1621 N N . ILE A 1 203 ? 9.437 -0.028 10.965 1.00 88.75 203 ILE A N 1
ATOM 1622 C CA . ILE A 1 203 ? 10.091 0.597 9.818 1.00 88.75 203 ILE A CA 1
ATOM 1623 C C . ILE A 1 203 ? 11.168 1.544 10.337 1.00 88.75 203 ILE A C 1
ATOM 1625 O O . ILE A 1 203 ? 10.882 2.509 11.046 1.00 88.75 203 ILE A O 1
ATOM 1629 N N . VAL A 1 204 ? 12.418 1.290 9.955 1.00 88.12 204 VAL A N 1
ATOM 1630 C CA . VAL A 1 204 ? 13.515 2.250 10.120 1.00 88.12 204 VAL A CA 1
ATOM 1631 C C . VAL A 1 204 ? 13.723 2.930 8.776 1.00 88.12 204 VAL A C 1
ATOM 1633 O O . VAL A 1 204 ? 14.315 2.358 7.864 1.00 88.12 204 VAL A O 1
ATOM 1636 N N . PHE A 1 205 ? 13.193 4.139 8.635 1.00 86.19 205 PHE A N 1
ATOM 1637 C CA . PHE A 1 205 ? 13.226 4.881 7.386 1.00 86.19 205 PHE A CA 1
ATOM 1638 C C . PHE A 1 205 ? 14.574 5.583 7.223 1.00 86.19 205 PHE A C 1
ATOM 1640 O O . PHE A 1 205 ? 14.889 6.514 7.961 1.00 86.19 205 PHE A O 1
ATOM 1647 N N . LYS A 1 206 ? 15.373 5.143 6.249 1.00 87.56 206 LYS A N 1
ATOM 1648 C CA . LYS A 1 206 ? 16.677 5.729 5.921 1.00 87.56 206 LYS A CA 1
ATOM 1649 C C . LYS A 1 206 ? 16.637 6.346 4.529 1.00 87.56 206 LYS A C 1
ATOM 1651 O O . LYS A 1 206 ? 16.258 5.680 3.569 1.00 87.56 206 LYS A O 1
ATOM 1656 N N . TRP A 1 207 ? 17.085 7.594 4.415 1.00 86.75 207 TRP A N 1
ATOM 1657 C CA . TRP A 1 207 ? 17.123 8.316 3.140 1.00 86.75 207 TRP A CA 1
ATOM 1658 C C . TRP A 1 207 ? 17.978 7.626 2.079 1.00 86.75 207 TRP A C 1
ATOM 1660 O O . TRP A 1 207 ? 17.580 7.556 0.920 1.00 86.75 207 TRP A O 1
ATOM 1670 N N . GLU A 1 208 ? 19.122 7.091 2.499 1.00 86.25 208 GLU A N 1
ATOM 1671 C CA . GLU A 1 208 ? 20.064 6.372 1.638 1.00 86.25 208 GLU A CA 1
ATOM 1672 C C . GLU A 1 208 ? 19.395 5.168 0.969 1.00 86.25 208 GLU A C 1
ATOM 1674 O O . GLU A 1 208 ? 19.476 5.017 -0.246 1.00 86.25 208 GLU A O 1
ATOM 1679 N N . ASP A 1 209 ? 18.650 4.369 1.738 1.00 87.25 209 ASP A N 1
ATOM 1680 C CA . ASP A 1 209 ? 17.895 3.228 1.212 1.00 87.25 209 ASP A CA 1
ATOM 1681 C C . ASP A 1 209 ? 16.726 3.692 0.338 1.00 87.25 209 ASP A C 1
ATOM 1683 O O . ASP A 1 209 ? 16.396 3.065 -0.674 1.00 87.25 209 ASP A O 1
ATOM 1687 N N . ALA A 1 210 ? 16.083 4.796 0.731 1.00 88.38 210 ALA A N 1
ATOM 1688 C CA . ALA A 1 210 ? 14.853 5.238 0.107 1.00 88.38 210 ALA A CA 1
ATOM 1689 C C . ALA A 1 210 ? 15.044 5.782 -1.310 1.00 88.38 210 ALA A C 1
ATOM 1691 O O . ALA A 1 210 ? 14.172 5.585 -2.161 1.00 88.38 210 ALA A O 1
ATOM 1692 N N . LEU A 1 211 ? 16.180 6.429 -1.561 1.00 86.56 211 LEU A N 1
ATOM 1693 C CA . LEU A 1 211 ? 16.520 7.087 -2.824 1.00 86.56 211 LEU A CA 1
ATOM 1694 C C . LEU A 1 211 ? 17.560 6.301 -3.644 1.00 86.56 211 LEU A C 1
ATOM 1696 O O . LEU A 1 211 ? 18.098 6.815 -4.620 1.00 86.56 211 LEU A O 1
ATOM 1700 N N . ASN A 1 212 ? 17.849 5.050 -3.276 1.00 86.75 212 ASN A N 1
ATOM 1701 C CA . ASN A 1 212 ? 18.863 4.239 -3.947 1.00 86.75 212 ASN A CA 1
ATOM 1702 C C . ASN A 1 212 ? 18.399 3.735 -5.326 1.00 86.75 212 ASN A C 1
ATOM 1704 O O . ASN A 1 212 ? 17.589 2.819 -5.403 1.00 86.75 212 ASN A O 1
ATOM 1708 N N . PHE A 1 213 ? 18.969 4.237 -6.421 1.00 83.06 213 PHE A N 1
ATOM 1709 C CA . PHE A 1 213 ? 18.632 3.828 -7.797 1.00 83.06 213 PHE A CA 1
ATOM 1710 C C . PHE A 1 213 ? 19.079 2.412 -8.195 1.00 83.06 213 PHE A C 1
ATOM 1712 O O . PHE A 1 213 ? 18.728 1.952 -9.278 1.00 83.06 213 PHE A O 1
ATOM 1719 N N . GLU A 1 214 ? 19.858 1.731 -7.359 1.00 81.12 214 GLU A N 1
ATOM 1720 C CA . GLU A 1 214 ? 20.401 0.386 -7.603 1.00 81.12 214 GLU A CA 1
ATOM 1721 C C . GLU A 1 214 ? 19.879 -0.648 -6.596 1.00 81.12 214 GLU A C 1
ATOM 1723 O O . GLU A 1 214 ? 20.159 -1.838 -6.719 1.00 81.12 214 GLU A O 1
ATOM 1728 N N . GLY A 1 215 ? 19.123 -0.195 -5.596 1.00 86.31 215 GLY A N 1
ATOM 1729 C CA . GLY A 1 215 ? 18.668 -1.009 -4.480 1.00 86.31 215 GLY A CA 1
ATOM 1730 C C . GLY A 1 215 ? 17.171 -1.288 -4.484 1.00 86.31 215 GLY A C 1
ATOM 1731 O O . GLY A 1 215 ? 16.435 -1.032 -5.435 1.00 86.31 215 GLY A O 1
ATOM 1732 N N . TYR A 1 216 ? 16.713 -1.807 -3.350 1.00 91.69 216 TYR A N 1
ATOM 1733 C CA . TYR A 1 216 ? 15.326 -2.173 -3.101 1.00 91.69 216 TYR A CA 1
ATOM 1734 C C . TYR A 1 216 ? 14.444 -0.930 -2.841 1.00 91.69 216 TYR A C 1
ATOM 1736 O O . TYR A 1 216 ? 14.029 -0.679 -1.705 1.00 91.69 216 TYR A O 1
ATOM 1744 N N . SER A 1 217 ? 14.200 -0.114 -3.876 1.00 95.12 217 SER A N 1
ATOM 1745 C CA . SER A 1 217 ? 13.616 1.238 -3.776 1.00 95.12 217 SER A CA 1
ATOM 1746 C C . SER A 1 217 ? 12.628 1.582 -4.910 1.00 95.12 217 SER A C 1
ATOM 1748 O O . SER A 1 217 ? 12.563 0.893 -5.930 1.00 95.12 217 SER A O 1
ATOM 1750 N N . ALA A 1 218 ? 11.905 2.700 -4.759 1.00 96.31 218 ALA A N 1
ATOM 1751 C CA . ALA A 1 218 ? 11.056 3.249 -5.820 1.00 96.31 218 ALA A CA 1
ATOM 1752 C C . ALA A 1 218 ? 11.847 3.676 -7.071 1.00 96.31 218 ALA A C 1
ATOM 1754 O O . ALA A 1 218 ? 11.467 3.227 -8.156 1.00 96.31 218 ALA A O 1
ATOM 1755 N N . PRO A 1 219 ? 12.941 4.470 -6.971 1.00 95.94 219 PRO A N 1
ATOM 1756 C CA . PRO A 1 219 ? 13.683 4.896 -8.155 1.00 95.94 219 PRO A CA 1
ATOM 1757 C C . PRO A 1 219 ? 14.195 3.732 -9.005 1.00 95.94 219 PRO A C 1
ATOM 1759 O O . PRO A 1 219 ? 14.187 3.844 -10.227 1.00 95.94 219 PRO A O 1
ATOM 1762 N N . PHE A 1 220 ? 14.563 2.593 -8.406 1.00 96.44 220 PHE A N 1
ATOM 1763 C CA . PHE A 1 220 ? 14.957 1.402 -9.168 1.00 96.44 220 PHE A CA 1
ATOM 1764 C C . PHE A 1 220 ? 13.816 0.871 -10.057 1.00 96.44 220 PHE A C 1
ATOM 1766 O O . PHE A 1 220 ? 14.005 0.619 -11.251 1.00 96.44 220 PHE A O 1
ATOM 1773 N N . VAL A 1 221 ? 12.609 0.743 -9.494 1.00 98.19 221 VAL A N 1
ATOM 1774 C CA . VAL A 1 221 ? 11.418 0.252 -10.210 1.00 98.19 221 VAL A CA 1
ATOM 1775 C C . VAL A 1 221 ? 10.937 1.271 -11.248 1.00 98.19 221 VAL A C 1
ATOM 1777 O O . VAL A 1 221 ? 10.655 0.912 -12.394 1.00 98.19 221 VAL A O 1
ATOM 1780 N N . GLN A 1 222 ? 10.886 2.553 -10.879 1.00 97.75 222 GLN A N 1
ATOM 1781 C CA . GLN A 1 222 ? 10.509 3.643 -11.781 1.00 97.75 222 GLN A CA 1
ATOM 1782 C C . GLN A 1 222 ? 11.483 3.750 -12.964 1.00 97.75 222 GLN A C 1
ATOM 1784 O O . GLN A 1 222 ? 11.054 3.912 -14.106 1.00 97.75 222 GLN A O 1
ATOM 1789 N N . TYR A 1 223 ? 12.784 3.573 -12.726 1.00 95.88 223 TYR A N 1
ATOM 1790 C CA . TYR A 1 223 ? 13.794 3.622 -13.777 1.00 95.88 223 TYR A CA 1
ATOM 1791 C C . TYR A 1 223 ? 13.669 2.450 -14.760 1.00 95.88 223 TYR A C 1
ATOM 1793 O O . TYR A 1 223 ? 13.819 2.641 -15.970 1.00 95.88 223 TYR A O 1
ATOM 1801 N N . ALA A 1 224 ? 13.322 1.248 -14.283 1.00 97.38 224 ALA A N 1
ATOM 1802 C CA . ALA A 1 224 ? 13.003 0.122 -15.162 1.00 97.38 224 ALA A CA 1
ATOM 1803 C C . ALA A 1 224 ? 11.800 0.433 -16.075 1.00 97.38 224 ALA A C 1
ATOM 1805 O O . ALA A 1 224 ? 11.854 0.160 -17.278 1.00 97.38 224 ALA A O 1
ATOM 1806 N N . HIS A 1 225 ? 10.755 1.077 -15.541 1.00 98.50 225 HIS A N 1
ATOM 1807 C CA . HIS A 1 225 ? 9.610 1.534 -16.335 1.00 98.50 225 HIS A CA 1
ATOM 1808 C C . HIS A 1 225 ? 10.001 2.613 -17.365 1.00 98.50 225 HIS A C 1
ATOM 1810 O O . HIS A 1 225 ? 9.649 2.499 -18.544 1.00 98.50 225 HIS A O 1
ATOM 1816 N N . ALA A 1 226 ? 10.777 3.624 -16.965 1.00 96.75 226 ALA A N 1
ATOM 1817 C CA . ALA A 1 226 ? 11.261 4.675 -17.862 1.00 96.75 226 ALA A CA 1
ATOM 1818 C C . ALA A 1 226 ? 12.137 4.105 -18.992 1.00 96.75 226 ALA A C 1
ATOM 1820 O O . ALA A 1 226 ? 12.016 4.496 -20.156 1.00 96.75 226 ALA A O 1
ATOM 1821 N N . ARG A 1 227 ? 12.982 3.112 -18.684 1.00 96.38 227 ARG A N 1
ATOM 1822 C CA . ARG A 1 227 ? 13.786 2.390 -19.678 1.00 96.38 227 ARG A CA 1
ATOM 1823 C C . ARG A 1 227 ? 12.914 1.639 -20.679 1.00 96.38 227 ARG A C 1
ATOM 1825 O O . ARG A 1 227 ? 13.145 1.771 -21.881 1.00 96.38 227 ARG A O 1
ATOM 1832 N N . ALA A 1 228 ? 11.924 0.880 -20.210 1.00 98.06 228 ALA A N 1
ATOM 1833 C CA . ALA A 1 228 ? 10.985 0.183 -21.088 1.00 98.06 228 ALA A CA 1
ATOM 1834 C C . ALA A 1 228 ? 10.255 1.172 -22.015 1.00 98.06 228 ALA A C 1
ATOM 1836 O O . ALA A 1 228 ? 10.215 0.973 -23.229 1.00 98.06 228 ALA A O 1
ATOM 1837 N N . SER A 1 229 ? 9.794 2.295 -21.459 1.00 97.69 229 SER A N 1
ATOM 1838 C CA . SER A 1 229 ? 9.142 3.381 -22.202 1.00 97.69 229 SER A CA 1
ATOM 1839 C C . SER A 1 229 ? 10.064 3.988 -23.269 1.00 97.69 229 SER A C 1
ATOM 1841 O O . SER A 1 229 ? 9.658 4.203 -24.409 1.00 97.69 229 SER A O 1
ATOM 1843 N N . SER A 1 230 ? 11.342 4.197 -22.943 1.00 96.31 230 SER A N 1
ATOM 1844 C CA . SER A 1 230 ? 12.353 4.700 -23.882 1.00 96.31 230 SER A CA 1
ATOM 1845 C C . SER A 1 230 ? 12.622 3.741 -25.047 1.00 96.31 230 SER A C 1
ATOM 1847 O O . SER A 1 230 ? 12.756 4.183 -26.189 1.00 96.31 230 SER A O 1
ATOM 1849 N N . ILE A 1 231 ? 12.660 2.427 -24.793 1.00 97.06 231 ILE A N 1
ATOM 1850 C CA . ILE A 1 231 ? 12.796 1.408 -25.849 1.00 97.06 231 ILE A CA 1
ATOM 1851 C C . ILE A 1 231 ? 11.589 1.460 -26.790 1.00 97.06 231 ILE A C 1
ATOM 1853 O O . ILE A 1 231 ? 11.774 1.546 -28.003 1.00 97.06 231 ILE A O 1
ATOM 1857 N N . LEU A 1 232 ? 10.373 1.470 -26.236 1.00 97.19 232 LEU A N 1
ATOM 1858 C CA . LEU A 1 232 ? 9.124 1.477 -27.005 1.00 97.19 232 LEU A CA 1
ATOM 1859 C C . LEU A 1 232 ? 8.934 2.767 -27.813 1.00 97.19 232 LEU A C 1
ATOM 1861 O O . LEU A 1 232 ? 8.385 2.732 -28.909 1.00 97.19 232 LEU A O 1
ATOM 1865 N N . ARG A 1 233 ? 9.440 3.900 -27.316 1.00 96.38 233 ARG A N 1
ATOM 1866 C CA . ARG A 1 233 ? 9.461 5.170 -28.055 1.00 96.38 233 ARG A CA 1
ATOM 1867 C C . ARG A 1 233 ? 10.397 5.130 -29.264 1.00 96.38 233 ARG A C 1
ATOM 1869 O O . ARG A 1 233 ? 10.098 5.743 -30.282 1.00 96.38 233 ARG A O 1
ATOM 1876 N N . LYS A 1 234 ? 11.526 4.417 -29.168 1.00 95.50 234 LYS A N 1
ATOM 1877 C CA . LYS A 1 234 ? 12.459 4.228 -30.295 1.00 95.50 234 LYS A CA 1
ATOM 1878 C C . LYS A 1 234 ? 11.949 3.202 -31.302 1.00 95.50 234 LYS A C 1
ATOM 1880 O O . LYS A 1 234 ? 12.203 3.346 -32.493 1.00 95.50 234 LYS A O 1
ATOM 1885 N N . MET A 1 235 ? 11.289 2.153 -30.822 1.00 95.69 235 MET A N 1
ATOM 1886 C CA . MET A 1 235 ? 10.758 1.075 -31.646 1.00 95.69 235 MET A CA 1
ATOM 1887 C C . MET A 1 235 ? 9.449 0.570 -31.026 1.00 95.69 235 MET A C 1
ATOM 1889 O O . MET A 1 235 ? 9.498 -0.180 -30.048 1.00 95.69 235 MET A O 1
ATOM 1893 N N . PRO A 1 236 ? 8.286 0.980 -31.558 1.00 93.50 236 PRO A N 1
ATOM 1894 C CA . PRO A 1 236 ? 6.997 0.559 -31.027 1.00 93.50 236 PRO A CA 1
ATOM 1895 C C . PRO A 1 236 ? 6.810 -0.957 -31.087 1.00 93.50 236 PRO A C 1
ATOM 1897 O O . PRO A 1 236 ? 7.231 -1.612 -32.042 1.00 93.50 236 PRO A O 1
ATOM 1900 N N . SER A 1 237 ? 6.146 -1.511 -30.072 1.00 90.31 237 SER A N 1
ATOM 1901 C CA . SER A 1 237 ? 5.725 -2.911 -30.097 1.00 90.31 237 SER A CA 1
ATOM 1902 C C . SER A 1 237 ? 4.632 -3.106 -31.151 1.00 90.31 237 SER A C 1
ATOM 1904 O O . SER A 1 237 ? 3.684 -2.316 -31.178 1.00 90.31 237 SER A O 1
ATOM 1906 N N . PRO A 1 238 ? 4.706 -4.162 -31.977 1.00 88.25 238 PRO A N 1
ATOM 1907 C CA . PRO A 1 238 ? 3.626 -4.507 -32.900 1.00 88.25 238 PRO A CA 1
ATOM 1908 C C . PRO A 1 238 ? 2.387 -5.087 -32.187 1.00 88.25 238 PRO A C 1
ATOM 1910 O O . PRO A 1 238 ? 1.355 -5.301 -32.819 1.00 88.25 238 PRO A O 1
ATOM 1913 N N . GLY A 1 239 ? 2.445 -5.282 -30.863 1.00 84.12 239 GLY A N 1
ATOM 1914 C CA . GLY A 1 239 ? 1.335 -5.761 -30.048 1.00 84.12 239 GLY A CA 1
ATOM 1915 C C . GLY A 1 239 ? 1.448 -7.253 -29.755 1.00 84.12 239 GLY A C 1
ATOM 1916 O O . GLY A 1 239 ? 2.465 -7.718 -29.242 1.00 84.12 239 GLY A O 1
ATOM 1917 N N . LYS A 1 240 ? 0.373 -8.006 -30.009 1.00 84.62 240 LYS A N 1
ATOM 1918 C CA . LYS A 1 240 ? 0.343 -9.450 -29.755 1.00 84.62 240 LYS A CA 1
ATOM 1919 C C . LYS A 1 240 ? 1.165 -10.179 -30.818 1.00 84.62 240 LYS A C 1
ATOM 1921 O O . LYS A 1 240 ? 0.780 -10.192 -31.979 1.00 84.62 240 LYS A O 1
ATOM 1926 N N . GLU A 1 241 ? 2.224 -10.851 -30.384 1.00 88.56 241 GLU A N 1
ATOM 1927 C CA . GLU A 1 241 ? 3.169 -11.547 -31.260 1.00 88.56 241 GLU A CA 1
ATOM 1928 C C . GLU A 1 241 ? 3.324 -13.030 -30.919 1.00 88.56 241 GLU A C 1
ATOM 1930 O O . GLU A 1 241 ? 2.930 -13.493 -29.843 1.00 88.56 241 GLU A O 1
ATOM 1935 N N . ASP A 1 242 ? 3.922 -13.778 -31.850 1.00 87.25 242 ASP A N 1
ATOM 1936 C CA . ASP A 1 242 ? 4.374 -15.144 -31.590 1.00 87.25 242 ASP A CA 1
ATOM 1937 C C . ASP A 1 242 ? 5.562 -15.126 -30.618 1.00 87.25 242 ASP A C 1
ATOM 1939 O O . ASP A 1 242 ? 6.611 -14.547 -30.898 1.00 87.25 242 ASP A O 1
ATOM 1943 N N . VAL A 1 243 ? 5.401 -15.787 -29.473 1.00 86.19 243 VAL A N 1
ATOM 1944 C CA . VAL A 1 243 ? 6.421 -15.868 -28.419 1.00 86.19 243 VAL A CA 1
ATOM 1945 C C . VAL A 1 243 ? 7.380 -17.044 -28.603 1.00 86.19 243 VAL A C 1
ATOM 1947 O O . VAL A 1 243 ? 8.356 -17.137 -27.867 1.00 86.19 243 VAL A O 1
ATOM 1950 N N . LYS A 1 244 ? 7.156 -17.931 -29.586 1.00 91.69 244 LYS A N 1
ATOM 1951 C CA . LYS A 1 244 ? 8.057 -19.065 -29.877 1.00 91.69 244 LYS A CA 1
ATOM 1952 C C . LYS A 1 244 ? 9.535 -18.686 -30.066 1.00 91.69 244 LYS A C 1
ATOM 1954 O O . LYS A 1 244 ? 10.372 -19.495 -29.676 1.00 91.69 244 LYS A O 1
ATOM 1959 N N . PRO A 1 245 ? 9.895 -17.515 -30.633 1.00 94.19 245 PRO A N 1
ATOM 1960 C CA . PRO A 1 245 ? 11.295 -17.105 -30.742 1.00 94.19 245 PRO A CA 1
ATOM 1961 C C . PRO A 1 245 ? 11.978 -16.808 -29.397 1.00 94.19 245 PRO A C 1
ATOM 1963 O O . PRO A 1 245 ? 13.200 -16.709 -29.367 1.00 94.19 245 PRO A O 1
ATOM 1966 N N . LEU A 1 246 ? 11.223 -16.641 -28.304 1.00 95.31 246 LEU A N 1
ATOM 1967 C CA . LEU A 1 246 ? 11.760 -16.335 -26.978 1.00 95.31 246 LEU A CA 1
ATOM 1968 C C . LEU A 1 246 ? 12.304 -17.603 -26.308 1.00 95.31 246 LEU A C 1
ATOM 1970 O O . LEU A 1 246 ? 11.594 -18.299 -25.580 1.00 95.31 246 LEU A O 1
ATOM 1974 N N . THR A 1 247 ? 13.566 -17.922 -26.573 1.00 96.50 247 THR A N 1
ATOM 1975 C CA . THR A 1 247 ? 14.218 -19.146 -26.087 1.00 96.50 247 THR A CA 1
ATOM 1976 C C . THR A 1 247 ? 15.305 -18.889 -25.047 1.00 96.50 247 THR A C 1
ATOM 1978 O O . THR A 1 247 ? 15.768 -19.831 -24.405 1.00 96.50 247 THR A O 1
ATOM 1981 N N . HIS A 1 248 ? 15.744 -17.643 -24.863 1.00 98.12 248 HIS A N 1
ATOM 1982 C CA . HIS A 1 248 ? 16.788 -17.313 -23.901 1.00 98.12 248 HIS A CA 1
ATOM 1983 C C . HIS A 1 248 ? 16.260 -17.420 -22.465 1.00 98.12 248 HIS A C 1
ATOM 1985 O O . HIS A 1 248 ? 15.129 -17.030 -22.164 1.00 98.12 248 HIS A O 1
ATOM 1991 N N . GLN A 1 249 ? 17.100 -17.882 -21.535 1.00 98.06 249 GLN A N 1
ATOM 1992 C CA . GLN A 1 249 ? 16.699 -18.094 -20.138 1.00 98.06 249 GLN A CA 1
ATOM 1993 C C . GLN A 1 249 ? 16.095 -16.839 -19.483 1.00 98.06 249 GLN A C 1
ATOM 1995 O O . GLN A 1 249 ? 15.102 -16.942 -18.765 1.00 98.06 249 GLN A O 1
ATOM 2000 N N . GLN A 1 250 ? 16.635 -15.651 -19.790 1.00 98.44 250 GLN A N 1
ATOM 2001 C CA . GLN A 1 250 ? 16.144 -14.385 -19.231 1.00 98.44 250 GLN A CA 1
ATOM 2002 C C . GLN A 1 250 ? 14.792 -13.954 -19.809 1.00 98.44 250 GLN A C 1
ATOM 2004 O O . GLN A 1 250 ? 14.014 -13.300 -19.117 1.00 98.4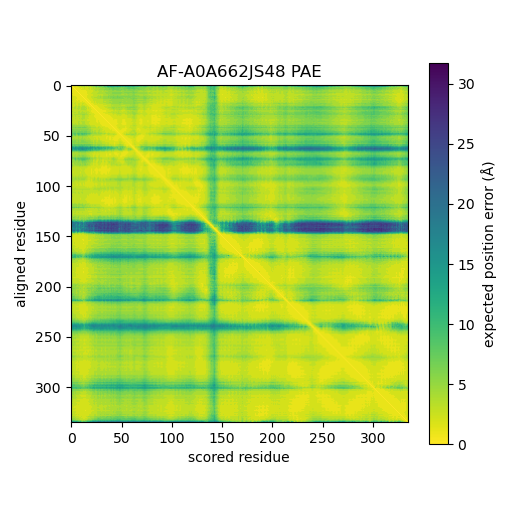4 250 GLN A O 1
ATOM 2009 N N . GLU A 1 251 ? 14.485 -14.341 -21.050 1.00 98.25 251 GLU A N 1
ATOM 2010 C CA . GLU A 1 251 ? 13.168 -14.116 -21.653 1.00 98.25 251 GLU A CA 1
ATOM 2011 C C . GLU A 1 251 ? 12.129 -14.999 -20.965 1.00 98.25 251 GLU A C 1
ATOM 2013 O O . GLU A 1 251 ? 11.099 -14.511 -20.508 1.00 98.25 251 GLU A O 1
ATOM 2018 N N . ILE A 1 252 ? 12.438 -16.291 -20.815 1.00 98.06 252 ILE A N 1
ATOM 2019 C CA . ILE A 1 252 ? 11.560 -17.268 -20.163 1.00 98.06 252 ILE A CA 1
ATOM 2020 C C . ILE A 1 252 ? 11.309 -16.878 -18.700 1.00 98.06 252 ILE A C 1
ATOM 2022 O O . ILE A 1 252 ? 10.171 -16.942 -18.230 1.00 98.06 252 ILE A O 1
ATOM 2026 N N . ALA A 1 253 ? 12.350 -16.461 -17.974 1.00 98.44 253 ALA A N 1
ATOM 2027 C CA . ALA A 1 253 ? 12.228 -15.998 -16.595 1.00 98.44 253 ALA A CA 1
ATOM 2028 C C . ALA A 1 253 ? 11.326 -14.758 -16.487 1.00 98.44 253 ALA A C 1
ATOM 2030 O O . ALA A 1 253 ? 10.430 -14.726 -15.640 1.00 98.44 253 ALA A O 1
ATOM 2031 N N . LEU A 1 254 ? 11.490 -13.779 -17.385 1.00 98.56 254 LEU A N 1
ATOM 2032 C CA . LEU A 1 254 ? 10.646 -12.585 -17.425 1.00 98.56 254 LEU A CA 1
ATOM 2033 C C . LEU A 1 254 ? 9.184 -12.921 -17.760 1.00 98.56 254 LEU A C 1
ATOM 2035 O O . LEU A 1 254 ? 8.281 -12.435 -17.081 1.00 98.56 254 LEU A O 1
ATOM 2039 N N . VAL A 1 255 ? 8.936 -13.799 -18.738 1.00 97.69 255 VAL A N 1
ATOM 2040 C CA . VAL A 1 255 ? 7.582 -14.273 -19.088 1.00 97.69 255 VAL A CA 1
ATOM 2041 C C . VAL A 1 255 ? 6.906 -14.938 -17.889 1.00 97.69 255 VAL A C 1
ATOM 2043 O O . VAL A 1 255 ? 5.762 -14.613 -17.568 1.00 97.69 255 VAL A O 1
ATOM 2046 N N . LYS A 1 256 ? 7.612 -15.836 -17.190 1.00 97.88 256 LYS A N 1
ATOM 2047 C CA . LYS A 1 256 ? 7.086 -16.499 -15.987 1.00 97.88 256 LYS A CA 1
ATOM 2048 C C . LYS A 1 256 ? 6.731 -15.491 -14.901 1.00 97.88 256 LYS A C 1
ATOM 2050 O O . LYS A 1 256 ? 5.686 -15.621 -14.271 1.00 97.88 256 LYS A O 1
ATOM 2055 N N . LEU A 1 257 ? 7.576 -14.487 -14.685 1.00 98.25 257 LEU A N 1
ATOM 2056 C CA . LEU A 1 257 ? 7.331 -13.478 -13.663 1.00 98.25 257 LEU A CA 1
ATOM 2057 C C . LEU A 1 257 ? 6.138 -12.583 -14.023 1.00 98.25 257 LEU A C 1
ATOM 2059 O O . LEU A 1 257 ? 5.298 -12.322 -13.166 1.00 98.25 257 LEU A O 1
ATOM 2063 N N . LEU A 1 258 ? 5.997 -12.186 -15.290 1.00 98.44 258 LEU A N 1
ATOM 2064 C CA . LEU A 1 258 ? 4.827 -11.446 -15.777 1.00 98.44 258 LEU A CA 1
ATOM 2065 C C . LEU A 1 258 ? 3.528 -12.236 -15.590 1.00 98.44 258 LEU A C 1
ATOM 2067 O O . LEU A 1 258 ? 2.539 -11.683 -15.111 1.00 98.44 258 LEU A O 1
ATOM 2071 N N . ALA A 1 259 ? 3.541 -13.535 -15.898 1.00 97.69 259 ALA A N 1
ATOM 2072 C CA . ALA A 1 259 ? 2.373 -14.402 -15.755 1.00 97.69 259 ALA A CA 1
ATOM 2073 C C . ALA A 1 259 ? 1.880 -14.529 -14.301 1.00 97.69 259 ALA A C 1
ATOM 2075 O O . ALA A 1 259 ? 0.700 -14.786 -14.084 1.00 97.69 259 ALA A O 1
ATOM 2076 N N . ARG A 1 260 ? 2.754 -14.311 -13.308 1.00 98.19 260 ARG A N 1
ATOM 2077 C CA . ARG A 1 260 ? 2.405 -14.369 -11.877 1.00 98.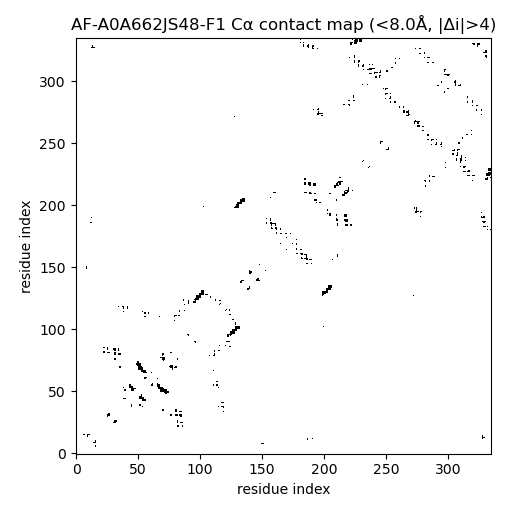19 260 ARG A CA 1
ATOM 2078 C C . ARG A 1 260 ? 1.709 -13.118 -11.344 1.00 98.19 260 ARG A C 1
ATOM 2080 O O . ARG A 1 260 ? 1.199 -13.162 -10.228 1.00 98.19 260 ARG A O 1
ATOM 2087 N N . PHE A 1 261 ? 1.686 -12.009 -12.087 1.00 98.69 261 PHE A N 1
ATOM 2088 C CA . PHE A 1 261 ? 1.147 -10.745 -11.573 1.00 98.69 261 PHE A CA 1
ATOM 2089 C C . PHE A 1 261 ? -0.296 -10.857 -11.037 1.00 98.69 261 PHE A C 1
ATOM 2091 O O . PHE A 1 261 ? -0.527 -10.395 -9.920 1.00 98.69 261 PHE A O 1
ATOM 2098 N N . PRO A 1 262 ? -1.256 -11.506 -11.734 1.00 98.56 262 PRO A N 1
ATOM 2099 C CA . PRO A 1 262 ? -2.626 -11.627 -11.229 1.00 98.56 262 PRO A CA 1
ATOM 2100 C C . PRO A 1 262 ? -2.719 -12.370 -9.890 1.00 98.56 262 PRO A C 1
ATOM 2102 O O . PRO A 1 262 ? -3.476 -11.957 -9.012 1.00 98.56 262 PRO A O 1
ATOM 2105 N N . ASP A 1 263 ? -1.918 -13.424 -9.708 1.00 98.50 263 ASP A N 1
ATOM 2106 C CA . ASP A 1 263 ? -1.884 -14.194 -8.461 1.00 98.50 263 ASP A CA 1
ATOM 2107 C C . ASP A 1 263 ? -1.312 -13.363 -7.312 1.00 98.50 263 ASP A C 1
ATOM 2109 O O . ASP A 1 263 ? -1.866 -13.376 -6.214 1.00 98.50 263 ASP A O 1
ATOM 2113 N N . VAL A 1 264 ? -0.264 -12.574 -7.578 1.00 98.56 264 VAL A N 1
ATOM 2114 C CA . VAL A 1 264 ? 0.305 -11.640 -6.594 1.00 98.56 264 VAL A CA 1
ATOM 2115 C C . VAL A 1 264 ? -0.736 -10.612 -6.154 1.00 98.56 264 VAL A C 1
ATOM 2117 O O . VAL A 1 264 ? -0.864 -10.352 -4.959 1.00 98.56 264 VAL A O 1
ATOM 2120 N N . ILE A 1 265 ? -1.514 -10.051 -7.088 1.00 98.44 265 ILE A N 1
ATOM 2121 C CA . ILE A 1 265 ? -2.590 -9.110 -6.746 1.00 98.44 265 ILE A CA 1
ATOM 2122 C C . ILE A 1 265 ? -3.663 -9.797 -5.901 1.00 98.44 265 ILE A C 1
ATOM 2124 O O . ILE A 1 265 ? -4.061 -9.269 -4.863 1.00 98.44 265 ILE A O 1
ATOM 2128 N N . LYS A 1 266 ? -4.102 -10.996 -6.296 1.00 98.38 266 LYS A N 1
ATOM 2129 C CA . LYS A 1 266 ? -5.101 -11.764 -5.546 1.00 98.38 266 LYS A CA 1
ATOM 2130 C C . LYS A 1 266 ? -4.633 -12.059 -4.119 1.00 98.38 266 LYS A C 1
ATOM 2132 O O . LYS A 1 266 ? -5.406 -11.891 -3.175 1.00 98.38 266 LYS A O 1
ATOM 2137 N N . GLU A 1 267 ? -3.376 -12.462 -3.955 1.00 98.06 267 GLU A N 1
ATOM 2138 C CA . GLU A 1 267 ? -2.769 -12.730 -2.652 1.00 98.06 267 GLU A CA 1
ATOM 2139 C C . GLU A 1 267 ? -2.653 -11.455 -1.802 1.00 98.06 267 GLU A C 1
ATOM 2141 O O . GLU A 1 267 ? -3.022 -11.462 -0.624 1.00 98.06 267 GLU A O 1
ATOM 2146 N N . ALA A 1 268 ? -2.200 -10.346 -2.395 1.00 97.56 268 ALA A N 1
ATOM 2147 C CA . ALA A 1 268 ? -2.095 -9.052 -1.727 1.00 97.56 268 ALA A CA 1
ATOM 2148 C C . ALA A 1 268 ? -3.460 -8.548 -1.240 1.00 97.56 268 ALA A C 1
ATOM 2150 O O . ALA A 1 268 ? -3.581 -8.138 -0.084 1.00 97.56 268 ALA A O 1
ATOM 2151 N N . CYS A 1 269 ? -4.496 -8.628 -2.077 1.00 95.19 269 CYS A N 1
ATOM 2152 C CA . CYS A 1 269 ? -5.855 -8.227 -1.720 1.00 95.19 269 CYS A CA 1
ATOM 2153 C C . CYS A 1 269 ? -6.460 -9.136 -0.642 1.00 95.19 269 CYS A C 1
ATOM 2155 O O . CYS A 1 269 ? -6.967 -8.635 0.357 1.00 95.19 269 CYS A O 1
ATOM 2157 N N . GLY A 1 270 ? -6.370 -10.463 -0.793 1.00 94.81 270 GLY A N 1
ATOM 2158 C CA . GLY A 1 270 ? -6.942 -11.407 0.178 1.00 94.81 270 GLY A CA 1
ATOM 2159 C C . GLY A 1 270 ? -6.345 -11.254 1.582 1.00 94.81 270 GLY A C 1
ATOM 2160 O O . GLY A 1 270 ? -7.048 -11.360 2.593 1.00 94.81 270 GLY A O 1
ATOM 2161 N N . ASN A 1 271 ? -5.055 -10.922 1.646 1.00 94.62 271 ASN A N 1
ATOM 2162 C CA . ASN A 1 271 ? -4.323 -10.781 2.900 1.00 94.62 271 ASN A CA 1
ATOM 2163 C C . ASN A 1 271 ? -4.185 -9.332 3.392 1.00 94.62 271 ASN A C 1
ATOM 2165 O O . ASN A 1 271 ? -3.670 -9.134 4.488 1.00 94.62 271 ASN A O 1
ATOM 2169 N N . ASN A 1 272 ? -4.654 -8.329 2.639 1.00 94.94 272 ASN A N 1
ATOM 2170 C CA . ASN A 1 272 ? -4.393 -6.903 2.891 1.00 94.94 272 ASN A CA 1
ATOM 2171 C C . ASN A 1 272 ? -2.888 -6.584 3.021 1.00 94.94 272 ASN A C 1
ATOM 2173 O O . ASN A 1 272 ? -2.465 -5.879 3.937 1.00 94.94 272 ASN A O 1
ATOM 2177 N N . ARG A 1 273 ? -2.067 -7.140 2.122 1.00 95.81 273 ARG A N 1
ATOM 2178 C CA . ARG A 1 273 ? -0.598 -7.062 2.158 1.00 95.81 273 ARG A CA 1
ATOM 2179 C C . ARG A 1 273 ? -0.032 -6.373 0.913 1.00 95.81 273 ARG A C 1
ATOM 2181 O O . ARG A 1 273 ? 0.397 -7.057 -0.019 1.00 95.81 273 ARG A O 1
ATOM 2188 N N . PRO A 1 274 ? 0.008 -5.026 0.881 1.00 96.06 274 PRO A N 1
ATOM 2189 C CA . PRO A 1 274 ? 0.538 -4.283 -0.267 1.00 96.06 274 PRO A CA 1
ATOM 2190 C C . PRO A 1 274 ? 2.037 -4.530 -0.502 1.00 96.06 274 PRO A C 1
ATOM 2192 O O . PRO A 1 274 ? 2.506 -4.416 -1.634 1.00 96.06 274 PRO A O 1
ATOM 2195 N N . ASN A 1 275 ? 2.779 -4.950 0.527 1.00 97.75 275 ASN A N 1
ATOM 2196 C CA . ASN A 1 275 ? 4.195 -5.292 0.411 1.00 97.75 275 ASN A CA 1
ATOM 2197 C C . ASN A 1 275 ? 4.462 -6.425 -0.584 1.00 97.75 275 ASN A C 1
ATOM 2199 O O . ASN A 1 275 ? 5.519 -6.447 -1.200 1.00 97.75 275 ASN A O 1
ATOM 2203 N N . LEU A 1 276 ? 3.507 -7.332 -0.806 1.00 98.38 276 LEU A N 1
ATOM 2204 C CA . LEU A 1 276 ? 3.656 -8.378 -1.820 1.00 98.38 276 LEU A CA 1
ATOM 2205 C C . LEU A 1 276 ? 3.766 -7.787 -3.232 1.00 98.38 276 LEU A C 1
ATOM 2207 O O . LEU A 1 276 ? 4.584 -8.246 -4.026 1.00 98.38 276 LEU A O 1
ATOM 2211 N N . VAL A 1 277 ? 3.005 -6.726 -3.520 1.00 98.62 277 VAL A N 1
ATOM 2212 C CA . VAL A 1 277 ? 3.062 -6.014 -4.804 1.00 98.62 277 VAL A CA 1
ATOM 2213 C C . VAL A 1 277 ? 4.385 -5.265 -4.936 1.00 98.62 277 VAL A C 1
ATOM 2215 O O . VAL A 1 277 ? 5.040 -5.372 -5.968 1.00 98.62 277 VAL A O 1
ATOM 2218 N N . ALA A 1 278 ? 4.827 -4.561 -3.890 1.00 98.25 278 ALA A N 1
ATOM 2219 C CA . ALA A 1 278 ? 6.114 -3.861 -3.902 1.00 98.25 278 ALA A CA 1
ATOM 2220 C C . ALA A 1 278 ? 7.295 -4.825 -4.136 1.00 98.25 278 ALA A C 1
ATOM 2222 O O . ALA A 1 278 ? 8.107 -4.602 -5.032 1.00 98.25 278 ALA A O 1
ATOM 2223 N N . ASN A 1 279 ? 7.349 -5.939 -3.398 1.00 98.31 279 ASN A N 1
ATOM 2224 C CA . ASN A 1 279 ? 8.349 -6.999 -3.573 1.00 98.31 279 ASN A CA 1
ATOM 2225 C C . ASN A 1 279 ? 8.354 -7.544 -5.003 1.00 98.31 279 ASN A C 1
ATOM 2227 O O . ASN A 1 279 ? 9.405 -7.580 -5.640 1.00 98.31 279 ASN A O 1
ATOM 2231 N N . TYR A 1 280 ? 7.178 -7.876 -5.532 1.00 98.69 280 TYR A N 1
ATOM 2232 C CA . TYR A 1 280 ? 7.041 -8.358 -6.900 1.00 98.69 280 TYR A CA 1
ATOM 2233 C C . TYR A 1 280 ? 7.554 -7.356 -7.945 1.00 98.69 280 TYR A C 1
ATOM 2235 O O . TYR A 1 280 ? 8.224 -7.752 -8.897 1.00 98.69 280 TYR A O 1
ATOM 2243 N N . LEU A 1 281 ? 7.256 -6.062 -7.792 1.00 98.69 281 LEU A N 1
ATOM 2244 C CA . LEU A 1 281 ? 7.674 -5.051 -8.767 1.00 98.69 281 LEU A CA 1
ATOM 2245 C C . LEU A 1 281 ? 9.184 -4.850 -8.797 1.00 98.69 281 LEU A C 1
ATOM 2247 O O . LEU A 1 281 ? 9.741 -4.626 -9.871 1.00 98.69 281 LEU A O 1
ATOM 2251 N N . TYR A 1 282 ? 9.850 -4.965 -7.650 1.00 98.44 282 TYR A N 1
ATOM 2252 C CA . TYR A 1 282 ? 11.306 -5.003 -7.617 1.00 98.44 282 TYR A CA 1
ATOM 2253 C C . TYR A 1 282 ? 11.859 -6.215 -8.361 1.00 98.44 282 TYR A C 1
ATOM 2255 O O . TYR A 1 282 ? 12.720 -6.044 -9.223 1.00 98.44 282 TYR A O 1
ATOM 2263 N N . ASP A 1 283 ? 11.345 -7.414 -8.074 1.00 98.50 283 ASP A N 1
ATOM 2264 C CA . ASP A 1 283 ? 11.791 -8.637 -8.746 1.00 98.50 283 ASP A CA 1
ATOM 2265 C C . ASP A 1 283 ? 11.575 -8.527 -10.262 1.00 98.50 283 ASP A C 1
ATOM 2267 O O . ASP A 1 283 ? 12.445 -8.893 -11.054 1.00 98.50 283 ASP A O 1
ATOM 2271 N N . LEU A 1 284 ? 10.445 -7.944 -10.680 1.00 98.75 284 LEU A N 1
ATOM 2272 C CA . LEU A 1 284 ? 10.129 -7.695 -12.083 1.00 98.75 284 LEU A CA 1
ATOM 2273 C C . LEU A 1 284 ? 11.100 -6.702 -12.726 1.00 98.75 284 LEU A C 1
ATOM 2275 O O . LEU A 1 284 ? 11.602 -6.962 -13.819 1.00 98.75 284 LEU A O 1
ATOM 2279 N N . ALA A 1 285 ? 11.395 -5.590 -12.053 1.00 98.50 285 ALA A N 1
ATOM 2280 C CA . ALA A 1 285 ? 12.365 -4.604 -12.517 1.00 98.50 285 ALA A CA 1
ATOM 2281 C C . ALA A 1 285 ? 13.779 -5.202 -12.621 1.00 98.50 285 ALA A C 1
ATOM 2283 O O . ALA A 1 285 ? 14.479 -4.981 -13.614 1.00 98.50 285 ALA A O 1
ATOM 2284 N N . ALA A 1 286 ? 14.188 -6.011 -11.641 1.00 98.25 286 ALA A N 1
ATOM 2285 C CA . ALA A 1 286 ? 15.473 -6.697 -11.642 1.00 98.25 286 ALA A CA 1
ATOM 2286 C C . ALA A 1 286 ? 15.570 -7.692 -12.806 1.00 98.25 286 ALA A C 1
ATOM 2288 O O . ALA A 1 286 ? 16.526 -7.632 -13.582 1.00 98.25 286 ALA A O 1
ATOM 2289 N N . GLN A 1 287 ? 14.558 -8.544 -12.990 1.00 98.69 287 GLN A N 1
ATOM 2290 C CA . GLN A 1 287 ? 14.512 -9.509 -14.089 1.00 98.69 287 GLN A CA 1
ATOM 2291 C C . GLN A 1 287 ? 14.473 -8.819 -15.461 1.00 98.69 287 GLN A C 1
ATOM 2293 O O . GLN A 1 287 ? 15.140 -9.261 -16.397 1.00 98.69 287 GLN A O 1
ATOM 2298 N N . PHE A 1 288 ? 13.749 -7.705 -15.587 1.00 98.62 288 PHE A N 1
ATOM 2299 C CA . PHE A 1 288 ? 13.738 -6.900 -16.808 1.00 98.62 288 PHE A CA 1
ATOM 2300 C C . PHE A 1 288 ? 15.120 -6.329 -17.137 1.00 98.62 288 PHE A C 1
ATOM 2302 O O . PHE A 1 288 ? 15.548 -6.363 -18.289 1.00 98.62 288 PHE A O 1
ATOM 2309 N N . ASN A 1 289 ? 15.851 -5.850 -16.129 1.00 97.25 289 ASN A N 1
ATOM 2310 C CA . ASN A 1 289 ? 17.208 -5.347 -16.313 1.00 97.25 289 ASN A CA 1
ATOM 2311 C C . ASN A 1 289 ? 18.182 -6.456 -16.746 1.00 97.25 289 ASN A C 1
ATOM 2313 O O . ASN A 1 289 ? 19.044 -6.202 -17.588 1.00 97.25 289 ASN A O 1
ATOM 2317 N N . GLN A 1 290 ? 18.030 -7.680 -16.222 1.00 97.94 290 GLN A N 1
ATOM 2318 C CA . GLN A 1 290 ? 18.800 -8.845 -16.677 1.00 97.94 290 GLN A CA 1
ATOM 2319 C C . GLN A 1 290 ? 18.470 -9.206 -18.131 1.00 97.94 290 GLN A C 1
ATOM 2321 O O . GLN A 1 290 ? 19.378 -9.343 -18.947 1.00 97.94 290 GLN A O 1
ATOM 2326 N N . PHE A 1 291 ? 17.181 -9.275 -18.477 1.00 98.44 291 PHE A N 1
ATOM 2327 C CA . PHE A 1 291 ? 16.731 -9.477 -19.855 1.00 98.44 291 PHE A CA 1
ATOM 2328 C C . PHE A 1 291 ? 17.314 -8.423 -20.802 1.00 98.44 291 PHE A C 1
ATOM 2330 O O . PHE A 1 291 ? 17.901 -8.779 -21.816 1.00 98.44 291 PHE A O 1
ATOM 2337 N N . TYR A 1 292 ? 17.219 -7.137 -20.465 1.00 97.38 292 TYR A N 1
ATOM 2338 C CA . TYR A 1 292 ? 17.704 -6.064 -21.333 1.00 97.38 292 TYR A CA 1
ATOM 2339 C C . TYR A 1 292 ? 19.221 -6.114 -21.568 1.00 97.38 292 TYR A C 1
ATOM 2341 O O . TYR A 1 292 ? 19.684 -5.798 -22.663 1.00 97.38 292 TYR A O 1
ATOM 2349 N N . ARG A 1 293 ? 19.996 -6.501 -20.548 1.00 96.88 293 ARG A N 1
ATOM 2350 C CA . ARG A 1 293 ? 21.452 -6.647 -20.658 1.00 96.88 293 ARG A CA 1
ATOM 2351 C C . ARG A 1 293 ? 21.843 -7.823 -21.551 1.00 96.88 293 ARG A C 1
ATOM 2353 O O . ARG A 1 293 ? 22.736 -7.672 -22.379 1.00 96.88 293 ARG A O 1
ATOM 2360 N N . ASP A 1 294 ? 21.178 -8.962 -21.386 1.00 97.75 294 ASP A N 1
ATOM 2361 C CA . ASP A 1 294 ? 21.607 -10.222 -21.997 1.00 97.75 294 ASP A CA 1
ATOM 2362 C C . ASP A 1 294 ? 20.917 -10.482 -23.355 1.00 97.75 294 ASP A C 1
ATOM 2364 O O . ASP A 1 294 ? 21.392 -11.283 -24.156 1.00 97.75 294 ASP A O 1
ATOM 2368 N N . CYS A 1 295 ? 19.790 -9.819 -23.637 1.00 97.19 295 CYS A N 1
ATOM 2369 C CA . CYS A 1 295 ? 18.973 -10.024 -24.837 1.00 97.19 295 CYS A CA 1
ATOM 2370 C C . CYS A 1 295 ? 18.821 -8.713 -25.631 1.00 97.19 295 CYS A C 1
ATOM 2372 O O . CYS A 1 295 ? 17.949 -7.897 -25.317 1.00 97.19 295 CYS A O 1
ATOM 2374 N N . PRO A 1 296 ? 19.602 -8.500 -26.710 1.00 95.94 296 PRO A N 1
ATOM 2375 C CA . PRO A 1 296 ? 19.459 -7.317 -27.554 1.00 95.94 296 PRO A CA 1
ATOM 2376 C C . PRO A 1 296 ? 18.035 -7.184 -28.112 1.00 95.94 296 PRO A C 1
ATOM 2378 O O . PRO A 1 296 ? 17.580 -8.038 -28.871 1.00 95.94 296 PRO A O 1
ATOM 2381 N N . VAL A 1 297 ? 17.328 -6.108 -27.753 1.00 95.62 297 VAL A N 1
ATOM 2382 C CA . VAL A 1 297 ? 15.945 -5.882 -28.210 1.00 95.62 297 VAL A CA 1
ATOM 2383 C C . VAL A 1 297 ? 15.936 -5.262 -29.606 1.00 95.62 297 VAL A C 1
ATOM 2385 O O . VAL A 1 297 ? 15.634 -5.937 -30.581 1.00 95.62 297 VAL A O 1
ATOM 2388 N N . ILE A 1 298 ? 16.333 -3.990 -29.736 1.00 93.44 298 ILE A N 1
ATOM 2389 C CA . ILE A 1 298 ? 16.265 -3.246 -31.011 1.00 93.44 298 ILE A CA 1
ATOM 2390 C C . ILE A 1 298 ? 17.159 -3.882 -32.088 1.00 93.44 298 ILE A C 1
ATOM 2392 O O . ILE A 1 298 ? 16.792 -3.922 -33.261 1.00 93.44 298 ILE A O 1
ATOM 2396 N N . LYS A 1 299 ? 18.322 -4.395 -31.675 1.00 94.12 299 LYS A N 1
ATOM 2397 C CA . LYS A 1 299 ? 19.331 -5.021 -32.540 1.00 94.12 299 LYS A CA 1
ATOM 2398 C C . LYS A 1 299 ? 19.218 -6.552 -32.573 1.00 94.12 299 LYS A C 1
ATOM 2400 O O . LYS A 1 299 ? 20.230 -7.220 -32.755 1.00 94.12 299 LYS A O 1
ATOM 2405 N N . ALA A 1 300 ? 18.035 -7.116 -32.321 1.00 93.38 300 ALA A N 1
ATOM 2406 C CA . ALA A 1 300 ? 17.858 -8.564 -32.405 1.00 93.38 300 ALA A CA 1
ATOM 2407 C C . ALA A 1 300 ? 18.170 -9.085 -33.820 1.00 93.38 300 ALA A C 1
ATOM 2409 O O . ALA A 1 300 ? 18.003 -8.371 -34.810 1.00 93.38 300 ALA A O 1
ATOM 2410 N N . GLU A 1 301 ? 18.587 -10.347 -33.897 1.00 92.25 301 GLU A N 1
ATOM 2411 C CA . GLU A 1 301 ? 19.110 -10.991 -35.112 1.00 92.25 301 GLU A CA 1
ATOM 2412 C C . GLU A 1 301 ? 18.131 -10.978 -36.288 1.00 92.25 301 GLU A C 1
ATOM 2414 O O . GLU A 1 301 ? 18.530 -10.855 -37.444 1.00 92.25 301 GLU A O 1
ATOM 2419 N N . ASN A 1 302 ? 16.836 -11.108 -36.003 1.00 94.00 302 ASN A N 1
ATOM 2420 C CA . ASN A 1 302 ? 15.795 -11.095 -37.016 1.00 94.00 302 ASN A CA 1
ATOM 2421 C C . ASN A 1 302 ? 14.537 -10.376 -36.519 1.00 94.00 302 ASN A C 1
ATOM 2423 O O . ASN A 1 302 ? 14.322 -10.190 -35.318 1.00 94.00 302 ASN A O 1
ATOM 2427 N N . LYS A 1 303 ? 13.682 -9.990 -37.474 1.00 93.50 303 LYS A N 1
ATOM 2428 C CA . LYS A 1 303 ? 12.443 -9.254 -37.206 1.00 93.50 303 LYS A CA 1
ATOM 2429 C C . LYS A 1 303 ? 11.518 -9.999 -36.237 1.00 93.50 303 LYS A C 1
ATOM 2431 O O . LYS A 1 303 ? 11.040 -9.382 -35.299 1.00 93.50 303 LYS A O 1
ATOM 2436 N N . LYS A 1 304 ? 11.315 -11.310 -36.413 1.00 94.25 304 LYS A N 1
ATOM 2437 C CA . LYS A 1 304 ? 10.406 -12.093 -35.555 1.00 94.25 304 LYS A CA 1
ATOM 2438 C C . LYS A 1 304 ? 10.847 -12.071 -34.089 1.00 94.25 304 LYS A C 1
ATOM 2440 O O . LYS A 1 304 ? 10.032 -11.834 -33.208 1.00 94.25 304 LYS A O 1
ATOM 2445 N N . LEU A 1 305 ? 12.141 -12.269 -33.830 1.00 96.12 305 LEU A N 1
ATOM 2446 C CA . LEU A 1 305 ? 12.699 -12.217 -32.478 1.00 96.12 305 LEU A CA 1
ATOM 2447 C C . LEU A 1 305 ? 12.629 -10.805 -31.884 1.00 96.12 305 LEU A C 1
ATOM 2449 O O . LEU A 1 305 ? 12.277 -10.647 -30.717 1.00 96.12 305 LEU A O 1
ATOM 2453 N N . ARG A 1 306 ? 12.939 -9.774 -32.681 1.00 96.06 306 ARG A N 1
ATOM 2454 C CA . ARG A 1 306 ? 12.807 -8.374 -32.253 1.00 96.06 306 ARG A CA 1
ATOM 2455 C C . ARG A 1 306 ? 11.380 -8.064 -31.816 1.00 96.06 306 ARG A C 1
ATOM 2457 O O . ARG A 1 306 ? 11.182 -7.519 -30.737 1.00 96.06 306 ARG A O 1
ATOM 2464 N N . ASP A 1 307 ? 10.417 -8.409 -32.657 1.00 95.75 307 ASP A N 1
ATOM 2465 C CA . ASP A 1 307 ? 9.005 -8.104 -32.465 1.00 95.75 307 ASP A CA 1
ATOM 2466 C C . ASP A 1 307 ? 8.470 -8.840 -31.217 1.00 95.75 307 ASP A C 1
ATOM 2468 O O . ASP A 1 307 ? 7.842 -8.218 -30.358 1.00 95.75 307 ASP A O 1
ATOM 2472 N N . ALA A 1 308 ? 8.865 -10.104 -31.008 1.00 96.44 308 ALA A N 1
ATOM 2473 C CA . ALA A 1 308 ? 8.576 -10.852 -29.780 1.00 96.44 308 ALA A CA 1
ATOM 2474 C C . ALA A 1 308 ? 9.196 -10.210 -28.517 1.00 96.44 308 ALA A C 1
ATOM 2476 O O . ALA A 1 308 ? 8.538 -10.096 -27.480 1.00 96.44 308 ALA A O 1
ATOM 2477 N N . ARG A 1 309 ? 10.452 -9.743 -28.587 1.00 97.50 309 ARG A N 1
ATOM 2478 C CA . ARG A 1 309 ? 11.116 -9.032 -27.477 1.00 97.50 309 ARG A CA 1
ATOM 2479 C C . ARG A 1 309 ? 10.462 -7.684 -27.179 1.00 97.50 309 ARG A C 1
ATOM 2481 O O . ARG A 1 309 ? 10.361 -7.308 -26.015 1.00 97.50 309 ARG A O 1
ATOM 2488 N N . LEU A 1 310 ? 10.006 -6.957 -28.197 1.00 97.44 310 LEU A N 1
ATOM 2489 C CA . LEU A 1 310 ? 9.279 -5.695 -28.022 1.00 97.44 310 LEU A CA 1
ATOM 2490 C C . LEU A 1 310 ? 7.916 -5.911 -27.361 1.00 97.44 310 LEU A C 1
ATOM 2492 O O . LEU A 1 310 ? 7.554 -5.138 -26.474 1.00 97.44 310 LEU A O 1
ATOM 2496 N N . ALA A 1 311 ? 7.207 -6.987 -27.713 1.00 96.38 311 ALA A N 1
ATOM 2497 C CA . ALA A 1 311 ? 5.986 -7.386 -27.018 1.00 96.38 311 ALA A CA 1
ATOM 2498 C C . ALA A 1 311 ? 6.255 -7.691 -25.532 1.00 96.38 311 ALA A C 1
ATOM 2500 O O . ALA A 1 311 ? 5.488 -7.275 -24.662 1.00 96.38 311 ALA A O 1
ATOM 2501 N N . LEU A 1 312 ? 7.388 -8.334 -25.220 1.00 96.75 312 LEU A N 1
ATOM 2502 C CA . LEU A 1 312 ? 7.807 -8.586 -23.839 1.00 96.75 312 LEU A CA 1
ATOM 2503 C C . LEU A 1 312 ? 8.107 -7.283 -23.076 1.00 96.75 312 LEU A C 1
ATOM 2505 O O . LEU A 1 312 ? 7.621 -7.106 -21.961 1.00 96.75 312 LEU A O 1
ATOM 2509 N N . VAL A 1 313 ? 8.825 -6.334 -23.693 1.00 98.12 313 VAL A N 1
ATOM 2510 C CA . VAL A 1 313 ? 9.073 -4.992 -23.121 1.00 98.12 313 VAL A CA 1
ATOM 2511 C C . VAL A 1 313 ? 7.757 -4.254 -22.858 1.00 98.12 313 VAL A C 1
ATOM 2513 O O . VAL A 1 313 ? 7.595 -3.641 -21.802 1.00 98.12 313 VAL A O 1
ATOM 2516 N N . GLN A 1 314 ? 6.807 -4.322 -23.795 1.00 97.81 314 GLN A N 1
ATOM 2517 C CA . GLN A 1 314 ? 5.488 -3.711 -23.645 1.00 97.81 314 GLN A CA 1
ATOM 2518 C C . GLN A 1 314 ? 4.717 -4.321 -22.472 1.00 97.81 314 GLN A C 1
ATOM 2520 O O . GLN A 1 314 ? 4.199 -3.578 -21.638 1.00 97.81 314 GLN A O 1
ATOM 2525 N N . ALA A 1 315 ? 4.684 -5.651 -22.362 1.00 97.44 315 ALA A N 1
ATOM 2526 C CA . ALA A 1 315 ? 4.050 -6.335 -21.241 1.00 97.44 315 ALA A CA 1
ATOM 2527 C C . ALA A 1 315 ? 4.682 -5.924 -19.901 1.00 97.44 315 ALA A C 1
ATOM 2529 O O . ALA A 1 315 ? 3.964 -5.612 -18.954 1.00 97.44 315 ALA A O 1
ATOM 2530 N N . THR A 1 316 ? 6.015 -5.832 -19.829 1.00 98.44 316 THR A N 1
ATOM 2531 C CA . THR A 1 316 ? 6.710 -5.345 -18.631 1.00 98.44 316 THR A CA 1
ATOM 2532 C C . THR A 1 316 ? 6.364 -3.900 -18.290 1.00 98.44 316 THR A C 1
ATOM 2534 O O . THR A 1 316 ? 6.073 -3.618 -17.129 1.00 98.44 316 THR A O 1
ATOM 2537 N N . SER A 1 317 ? 6.350 -2.992 -19.269 1.00 98.44 317 SER A N 1
ATOM 2538 C CA . SER A 1 317 ? 5.971 -1.590 -19.049 1.00 98.44 317 SER A CA 1
ATOM 2539 C C . SER A 1 317 ? 4.552 -1.476 -18.483 1.00 98.44 317 SER A C 1
ATOM 2541 O O . SER A 1 317 ? 4.353 -0.800 -17.475 1.00 98.44 317 SER A O 1
ATOM 2543 N N . ILE A 1 318 ? 3.584 -2.201 -19.057 1.00 98.31 318 ILE A N 1
ATOM 2544 C CA . ILE A 1 318 ? 2.196 -2.215 -18.575 1.00 98.31 318 ILE A CA 1
ATOM 2545 C C . ILE A 1 318 ? 2.122 -2.746 -17.140 1.00 98.31 318 ILE A C 1
ATOM 2547 O O . ILE A 1 318 ? 1.500 -2.114 -16.289 1.00 98.31 318 ILE A O 1
ATOM 2551 N N . THR A 1 319 ? 2.770 -3.877 -16.852 1.00 98.69 319 THR A N 1
ATOM 2552 C CA . THR A 1 319 ? 2.737 -4.488 -15.517 1.00 98.69 319 THR A CA 1
ATOM 2553 C C . THR A 1 319 ? 3.389 -3.595 -14.462 1.00 98.69 319 THR A C 1
ATOM 2555 O O . THR A 1 319 ? 2.806 -3.397 -13.397 1.00 98.69 319 THR A O 1
ATOM 2558 N N . LEU A 1 320 ? 4.552 -3.001 -14.759 1.00 98.75 320 LEU A N 1
ATOM 2559 C CA . LEU A 1 320 ? 5.215 -2.059 -13.854 1.00 98.75 320 LEU A CA 1
ATOM 2560 C C . LEU A 1 320 ? 4.336 -0.835 -13.583 1.00 98.75 320 LEU A C 1
ATOM 2562 O O . LEU A 1 320 ? 4.161 -0.463 -12.426 1.00 98.75 320 LEU A O 1
ATOM 2566 N N . ARG A 1 321 ? 3.738 -0.246 -14.626 1.00 98.69 321 ARG A N 1
ATOM 2567 C CA . ARG A 1 321 ? 2.831 0.901 -14.486 1.00 98.69 321 ARG A CA 1
ATOM 2568 C C . ARG A 1 321 ? 1.623 0.566 -13.621 1.00 98.69 321 ARG A C 1
ATOM 2570 O O . ARG A 1 321 ? 1.303 1.323 -12.712 1.00 98.69 321 ARG A O 1
ATOM 2577 N N . ASN A 1 322 ? 0.978 -0.570 -13.880 1.00 98.62 322 ASN A N 1
ATOM 2578 C CA . ASN A 1 322 ? -0.198 -1.002 -13.131 1.00 98.62 322 ASN A CA 1
ATOM 2579 C C . ASN A 1 322 ? 0.145 -1.266 -11.662 1.00 98.62 322 ASN A C 1
ATOM 2581 O O . ASN A 1 322 ? -0.587 -0.839 -10.776 1.00 98.62 322 ASN A O 1
ATOM 2585 N N . GLY A 1 323 ? 1.264 -1.936 -11.385 1.00 98.50 323 GLY A N 1
ATOM 2586 C CA . GLY A 1 323 ? 1.688 -2.184 -10.012 1.00 98.50 323 GLY A CA 1
ATOM 2587 C C . GLY A 1 323 ? 2.083 -0.910 -9.265 1.00 98.50 323 GLY A C 1
ATOM 2588 O O . GLY A 1 323 ? 1.686 -0.745 -8.116 1.00 98.50 323 GLY A O 1
ATOM 2589 N N . LEU A 1 324 ? 2.821 0.004 -9.904 1.00 98.44 324 LEU A N 1
ATOM 2590 C CA . LEU A 1 324 ? 3.161 1.301 -9.310 1.00 98.44 324 LEU A CA 1
ATOM 2591 C C . LEU A 1 324 ? 1.893 2.113 -9.009 1.00 98.44 324 LEU A C 1
ATOM 2593 O O . LEU A 1 324 ? 1.753 2.615 -7.896 1.00 98.44 324 LEU A O 1
ATOM 2597 N N . TYR A 1 325 ? 0.931 2.138 -9.937 1.00 97.69 325 TYR A N 1
ATOM 2598 C CA . TYR A 1 325 ? -0.373 2.770 -9.734 1.00 97.69 325 TYR A CA 1
ATOM 2599 C C . TYR A 1 325 ? -1.126 2.190 -8.528 1.00 97.69 325 TYR A C 1
ATOM 2601 O O . TYR A 1 325 ? -1.608 2.943 -7.689 1.00 97.69 325 TYR A O 1
ATOM 2609 N N . LEU A 1 326 ? -1.163 0.861 -8.372 1.00 97.06 326 LEU A N 1
ATOM 2610 C CA . LEU A 1 326 ? -1.788 0.217 -7.206 1.00 97.06 326 LEU A CA 1
ATOM 2611 C C . LEU A 1 326 ? -1.119 0.595 -5.875 1.00 97.06 326 LEU A C 1
ATOM 2613 O O . LEU A 1 326 ? -1.760 0.548 -4.826 1.00 97.06 326 LEU A O 1
ATOM 2617 N N . LEU A 1 327 ? 0.159 0.975 -5.903 1.00 97.06 327 LEU A N 1
ATOM 2618 C CA . LEU A 1 327 ? 0.885 1.481 -4.739 1.00 97.06 327 LEU A CA 1
ATOM 2619 C C . LEU A 1 327 ? 0.746 3.004 -4.564 1.00 97.06 327 LEU A C 1
ATOM 2621 O O . LEU A 1 327 ? 1.301 3.543 -3.605 1.00 97.06 327 LEU A O 1
ATOM 2625 N N . GLY A 1 328 ? 0.015 3.707 -5.436 1.00 96.56 328 GLY A N 1
ATOM 2626 C CA . GLY A 1 328 ? -0.073 5.174 -5.476 1.00 96.56 328 GLY A CA 1
ATOM 2627 C C . GLY A 1 328 ? 1.255 5.835 -5.851 1.00 96.56 328 GLY A C 1
ATOM 2628 O O . GLY A 1 328 ? 1.611 6.881 -5.321 1.00 96.56 328 GLY A O 1
ATOM 2629 N N . ILE A 1 329 ? 2.068 5.166 -6.671 1.00 97.56 329 ILE A N 1
ATOM 2630 C CA . ILE A 1 329 ? 3.379 5.645 -7.111 1.00 97.56 329 ILE A CA 1
ATOM 2631 C C . ILE A 1 329 ? 3.311 5.940 -8.607 1.00 97.56 329 ILE A C 1
ATOM 2633 O O . ILE A 1 329 ? 2.843 5.131 -9.406 1.00 97.56 329 ILE A O 1
ATOM 2637 N N . SER A 1 330 ? 3.832 7.098 -9.005 1.00 95.62 330 SER A N 1
ATOM 2638 C CA . SER A 1 330 ? 3.922 7.469 -10.416 1.00 95.62 330 SER A CA 1
ATOM 2639 C C . SER A 1 330 ? 4.914 6.584 -11.177 1.00 95.62 330 SER A C 1
ATOM 2641 O O . SER A 1 330 ? 5.991 6.261 -10.670 1.00 95.62 330 SER A O 1
ATOM 2643 N N . ALA A 1 331 ? 4.577 6.249 -12.423 1.00 96.69 331 ALA A N 1
ATOM 2644 C CA . ALA A 1 331 ? 5.411 5.475 -13.340 1.00 96.69 331 ALA A CA 1
ATOM 2645 C C . ALA A 1 331 ? 5.966 6.388 -14.455 1.00 96.69 331 ALA A C 1
ATOM 2647 O O . ALA A 1 331 ? 5.341 6.510 -15.509 1.00 96.69 331 ALA A O 1
ATOM 2648 N N . PRO A 1 332 ? 7.106 7.070 -14.240 1.00 94.31 332 PRO A N 1
ATOM 2649 C CA . PRO A 1 332 ? 7.646 8.018 -15.214 1.00 94.31 332 PRO A CA 1
ATOM 2650 C C . PRO A 1 332 ? 8.071 7.329 -16.520 1.00 94.31 332 PRO A C 1
ATOM 2652 O O . PRO A 1 332 ? 8.633 6.233 -16.506 1.00 94.31 332 PRO A O 1
ATOM 2655 N N . GLU A 1 333 ? 7.832 7.981 -17.661 1.00 92.75 333 GLU A N 1
ATOM 2656 C CA . GLU A 1 333 ? 8.263 7.508 -18.993 1.00 92.75 333 GLU A CA 1
ATOM 2657 C C . GLU A 1 333 ? 9.674 7.994 -19.391 1.00 92.75 333 GLU A C 1
ATOM 2659 O O . GLU A 1 333 ? 10.243 7.565 -20.406 1.00 92.75 333 GLU A O 1
ATOM 2664 N N . GLU A 1 334 ? 10.232 8.909 -18.599 1.00 88.06 334 GLU A N 1
ATOM 2665 C CA . GLU A 1 334 ? 11.585 9.455 -18.691 1.00 88.06 334 GLU A CA 1
ATOM 2666 C C . GLU A 1 334 ? 12.111 9.687 -17.264 1.00 88.06 334 GLU A C 1
ATOM 2668 O O . GLU A 1 334 ? 11.385 10.207 -16.419 1.00 88.06 334 GLU A O 1
ATOM 2673 N N . MET A 1 335 ? 13.354 9.273 -16.999 1.00 83.75 335 MET A N 1
ATOM 2674 C CA . MET A 1 335 ? 14.060 9.458 -15.725 1.00 83.75 335 MET A CA 1
ATOM 2675 C C . MET A 1 335 ? 15.510 9.870 -15.937 1.00 83.75 335 MET A C 1
ATOM 2677 O O . MET A 1 335 ? 16.053 9.619 -17.045 1.00 83.75 335 MET A O 1
#

Nearest PDB structures (foldseek):
  6ao8-assembly1_A  TM=8.724E-01  e=1.703E-20  Neisseria gonorrhoeae NCCP11945
  1bs2-assembly1_A  TM=8.787E-01  e=4.689E-20  Saccharomyces cerevisiae
  5b63-assembly1_C  TM=8.639E-01  e=1.459E-17  Escherichia coli K-12
  4oby-assembly1_A  TM=8.798E-01  e=1.005E-16  Escherichia coli K-12
  5jld-assembly1_A  TM=8.476E-01  e=1.497E-15  Plasmodium falciparum 3D7

Solvent-accessible surface area (backbone atoms only — not comparable to full-atom values): 18402 Å² total; per-residue (Å²): 112,69,69,59,52,54,50,51,61,33,46,73,56,64,45,84,78,97,75,86,83,63,73,66,53,40,60,75,72,42,45,29,58,53,46,54,59,47,49,64,71,38,92,50,46,47,75,55,88,71,15,38,24,36,55,33,53,91,76,75,42,66,79,91,70,23,60,48,62,46,28,38,57,88,64,50,71,37,68,59,41,44,48,39,34,50,46,62,55,48,49,77,76,42,97,75,49,75,41,84,41,55,53,88,45,55,63,54,52,49,49,32,53,50,55,35,54,73,64,65,51,91,66,74,67,46,77,44,49,31,41,62,75,26,45,89,93,50,72,70,30,77,93,76,74,41,67,82,52,71,64,61,52,49,54,51,32,23,54,55,29,30,55,56,46,39,72,75,40,51,93,79,48,55,69,70,56,38,52,53,45,10,45,48,38,15,49,20,12,59,48,39,63,57,41,50,42,57,48,80,46,73,38,75,56,46,68,71,56,26,67,23,62,88,48,94,27,30,39,26,35,31,43,41,32,10,51,35,39,48,50,38,73,76,49,69,49,86,50,93,63,68,59,82,69,60,73,52,71,47,49,48,51,40,54,55,56,60,71,43,48,67,58,44,50,52,53,19,62,78,67,74,33,64,19,52,52,46,51,50,44,45,54,50,29,52,39,48,53,52,24,59,72,77,44,61,43,95,76,31,96,43,69,67,46,21,43,30,42,32,28,51,41,50,52,49,32,51,52,47,39,53,54,30,48,77,66,51,23,71,60,43,61,65,120

Mean predicted aligned error: 5.14 Å

Sequence (335 aa):
PALQGIKQSLAELDIHFDRFVPESQFVKDKSVDKVVEALKKTEYTGKEDGAWYIDLKPFGVSGRNTKFFFTRSDGTTLYATRDVAYHLWKAKHADILINVLGEDHKLEAKQVEIALKLIGAETIPKAVFYSFVTLPGGKMSTRRGRVVYLDDLIDEAVARAFEEVKKRRGNELTEEKIKHIAKLVGLGSIRYNILKIQPEKDIVFKWEDALNFEGYSAPFVQYAHARASSILRKMPSPGKEDVKPLTHQQEIALVKLLARFPDVIKEACGNNRPNLVANYLYDLAAQFNQFYRDCPVIKAENKKLRDARLALVQATSITLRNGLYLLGISAPEEM

Radius of gyration: 25.57 Å; Cα contacts (8 Å, |Δi|>4): 463; chains: 1; bounding box: 53×44×78 Å

Secondary structure (DSSP, 8-state):
-HHHHHHHHHHHTT---S----THHHHHTTHHHHHHHHHHTSTTEEEETTEEEEE-GGGT--GGG-EEE-B-TTSPBPHHHHHHHHHHHHHTS-S--EEEEEGGGHHHHHHHHHHHHHTT-S---EEEEEPPEEBTTB--BGGGTB---HHHHHHHHHHHHHHHHHHHHTTTS-HHHHHHHHHHHHHHHHHHHHHTS-TTS-EE--HHHHT-TTSSSHHHHHHHHHHHHHHHHHS---SS---TT--SHHHHHHHHHHHTHHHHHHHHHHHT-THHHHHHHHHHHHHHHHHHHHS-STT-SSHHHHHHHHHHHHHHHHHHHHHHHHTT----S--